Protein AF-0000000067929525 (afdb_homodimer)

Radius of gyration: 17.85 Å; Cα contacts (8 Å, |Δi|>4): 598; chains: 2; bounding box: 44×49×39 Å

InterPro domains:
  IPR004360 Glyoxalase/fosfomycin resistance/dioxygenase domain [PF00903] (3-124)
  IPR029068 Glyoxalase/Bleomycin resistance protein/Dihydroxybiphenyl dioxygenase [G3DSA:3.10.180.10] (1-128)
  IPR029068 Glyoxalase/Bleomycin resistance protein/Dihydroxybiphenyl dioxygenase [SSF54593] (2-127)
  IPR037523 Vicinal oxygen chelate (VOC), core domain [PS51819] (2-127)

Solvent-accessible surface area (backbone atoms only — not comparable to full-atom values): 13778 Å² total; per-residue (Å²): 104,38,64,48,54,34,70,44,67,22,77,41,56,69,62,40,51,49,40,46,30,71,35,68,52,33,34,85,71,47,78,49,72,60,85,96,41,64,49,35,27,31,23,25,71,91,38,78,85,53,36,28,42,32,49,35,69,49,81,45,72,53,54,45,54,30,42,53,48,36,39,76,71,69,44,58,68,42,59,35,35,34,95,47,51,67,60,49,49,52,53,22,42,75,54,69,46,50,66,81,35,68,78,38,81,51,95,66,27,34,33,29,29,31,48,62,84,31,63,38,30,34,30,41,35,18,54,64,88,104,104,40,64,48,54,34,70,42,68,23,77,43,56,69,61,40,50,48,39,46,28,70,35,69,54,34,36,83,70,47,79,48,71,60,85,94,41,62,49,35,29,30,23,26,71,91,39,76,85,52,35,29,41,31,49,35,68,50,82,43,70,54,54,45,53,31,42,52,49,36,40,75,71,70,44,59,67,41,61,34,35,35,95,48,50,65,62,49,51,53,52,23,43,76,53,70,46,49,66,84,35,67,78,37,84,50,94,67,28,36,35,28,28,32,48,63,84,32,62,38,31,34,30,42,36,18,53,65,89,103

Foldseek 3Di:
DDAAEDEDEFQDQVLLVCLCCQQQNWAWQDWDDDVPFTWTWTHHPVCNRGHIYTHGYPPDPVNLVVLQVCVVVVHFPEEDEDQDQQVSQVSNVVSPWDWPAHFDDDVQWTWTWTDSVGRGIYIYIHGDPD/DDAAEDEDEFQDQVLLVCLCCQQQNWAWQDWDDDVVFTWTWTHHPVCNRGHIYTHGYPPDPVNLVVLQVCVVVVHFPEEDEDQDQQVSQVSNVVSPWDWPAHFDDDVQWTWTWTDSVGRGIYIYIHGPVD

pLDDT: mean 96.6, std 6.13, range [42.91, 98.88]

Sequence (260 aa):
MKIKLTSIYVDDQEKALGFYTDVLGFTKKADFTNGPFRWLTVVSPDDPDGTELQLALNDNPAAKTYQQAIFKQGQPALMLFTDDVKADHERIKANGGTFAMAPTAVTGATIAQLNDTCGNLVQLSQLAHWMKIKLTSIYVDDQEKALGFYTDVLGFTKKADFTNGPFRWLTVVSPDDPDGTELQLALNDNPAAKTYQQAIFKQGQPALMLFTDDVKADHERIKANGGTFAMAPTAVTGATIAQLNDTCGNLVQLSQLAHW

S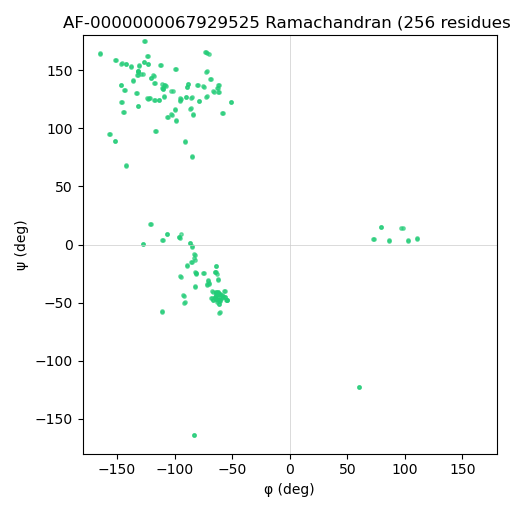tructure (mmCIF, N/CA/C/O backbone):
data_AF-0000000067929525-model_v1
#
loop_
_entity.id
_entity.type
_entity.pdbx_description
1 polymer 'VOC domain-containing protein'
#
loop_
_atom_site.group_PDB
_atom_site.id
_atom_site.type_symbol
_atom_site.label_atom_id
_atom_site.label_alt_id
_atom_site.label_comp_id
_atom_site.label_asym_id
_atom_site.label_entity_id
_atom_site.label_seq_id
_atom_site.pdbx_PDB_ins_code
_atom_site.Cartn_x
_atom_site.Cartn_y
_atom_site.Cartn_z
_atom_site.occupancy
_atom_site.B_iso_or_equiv
_atom_site.auth_seq_id
_atom_site.auth_comp_id
_atom_site.auth_asym_id
_atom_site.auth_atom_id
_atom_site.pdbx_PDB_model_num
ATOM 1 N N . MET A 1 1 ? 2.068 7.039 14.781 1 94.75 1 MET A N 1
ATOM 2 C CA . MET A 1 1 ? 1.337 6.605 13.594 1 94.75 1 MET A CA 1
ATOM 3 C C . MET A 1 1 ? 1.841 5.254 13.109 1 94.75 1 MET A C 1
ATOM 5 O O . MET A 1 1 ? 3.021 4.934 13.258 1 94.75 1 MET A O 1
ATOM 9 N N . LYS A 1 2 ? 0.928 4.426 12.547 1 96.81 2 LYS A N 1
ATOM 10 C CA . LYS A 1 2 ? 1.236 3.045 12.195 1 96.81 2 LYS A CA 1
ATOM 11 C C . LYS A 1 2 ? 0.862 2.752 10.742 1 96.81 2 LYS A C 1
ATOM 13 O O . LYS A 1 2 ? -0.119 3.291 10.227 1 96.81 2 LYS A O 1
ATOM 18 N N . ILE A 1 3 ? 1.657 1.896 10.148 1 98.5 3 ILE A N 1
ATOM 19 C CA . ILE A 1 3 ? 1.359 1.374 8.82 1 98.5 3 ILE A CA 1
ATOM 20 C C . ILE A 1 3 ? 0.717 -0.006 8.938 1 98.5 3 ILE A C 1
ATOM 22 O O . ILE A 1 3 ? 1.405 -0.998 9.195 1 98.5 3 ILE A O 1
ATOM 26 N N . LYS A 1 4 ? -0.589 -0.077 8.695 1 97.81 4 LYS A N 1
ATOM 27 C CA . LYS A 1 4 ? -1.308 -1.318 8.969 1 97.81 4 LYS A CA 1
ATOM 28 C C . LYS A 1 4 ? -2.094 -1.781 7.75 1 97.81 4 LYS A C 1
ATOM 30 O O . LYS A 1 4 ? -2.789 -2.799 7.801 1 97.81 4 LYS A O 1
ATOM 35 N N . LEU A 1 5 ? -1.981 -1.014 6.691 1 98.44 5 LEU A N 1
ATOM 36 C CA . LEU A 1 5 ? -2.795 -1.315 5.52 1 98.44 5 LEU A CA 1
ATOM 37 C C . LEU A 1 5 ? -2.023 -1.033 4.234 1 98.44 5 LEU A C 1
ATOM 39 O O . LEU A 1 5 ? -1.321 -0.024 4.137 1 98.44 5 LEU A O 1
ATOM 43 N N . THR A 1 6 ? -2.055 -1.919 3.338 1 98.75 6 THR A N 1
ATOM 44 C CA . THR A 1 6 ? -1.784 -1.66 1.928 1 98.75 6 THR A CA 1
ATOM 45 C C . THR A 1 6 ? -2.965 -2.094 1.062 1 98.75 6 THR A C 1
ATOM 47 O O . THR A 1 6 ? -3.809 -2.875 1.504 1 98.75 6 THR A O 1
ATOM 50 N N . SER A 1 7 ? -3.07 -1.468 -0.102 1 98.62 7 SER A N 1
ATOM 51 C CA . SER A 1 7 ? -4.258 -1.712 -0.913 1 98.62 7 SER A CA 1
ATOM 52 C C . SER A 1 7 ? -3.887 -2.021 -2.359 1 98.62 7 SER A C 1
ATOM 54 O O . SER A 1 7 ? -2.842 -1.585 -2.844 1 98.62 7 SER A O 1
ATOM 56 N N . ILE A 1 8 ? -4.676 -2.797 -2.957 1 98.69 8 ILE A N 1
ATOM 57 C CA . ILE A 1 8 ? -4.598 -3.088 -4.383 1 98.69 8 ILE A CA 1
ATOM 58 C C . ILE A 1 8 ? -6 -3.055 -4.992 1 98.69 8 ILE A C 1
ATOM 60 O O . ILE A 1 8 ? -6.969 -3.477 -4.359 1 98.69 8 ILE A O 1
ATOM 64 N N . TYR A 1 9 ? -6.102 -2.512 -6.199 1 98.75 9 TYR A N 1
ATOM 65 C CA . TYR A 1 9 ? -7.371 -2.525 -6.918 1 98.75 9 TYR A CA 1
ATOM 66 C C . TYR A 1 9 ? -7.609 -3.879 -7.578 1 98.75 9 TYR A C 1
ATOM 68 O O . TYR A 1 9 ? -6.703 -4.445 -8.188 1 98.75 9 TYR A O 1
ATOM 76 N N . VAL A 1 10 ? -8.797 -4.336 -7.477 1 98.75 10 VAL A N 1
ATOM 77 C CA . VAL A 1 10 ? -9.156 -5.594 -8.125 1 98.75 10 VAL A CA 1
ATOM 78 C C . VAL A 1 10 ? -10.461 -5.41 -8.906 1 98.75 10 VAL A C 1
ATOM 80 O O . VAL A 1 10 ? -11.328 -4.641 -8.5 1 98.75 10 VAL A O 1
ATOM 83 N N . ASP A 1 11 ? -10.68 -6.113 -10.031 1 97.25 11 ASP A N 1
ATOM 84 C CA . ASP A 1 11 ? -11.852 -5.938 -10.891 1 97.25 11 ASP A CA 1
ATOM 85 C C . ASP A 1 11 ? -13.055 -6.699 -10.336 1 97.25 11 ASP A C 1
ATOM 87 O O . ASP A 1 11 ? -14.203 -6.375 -10.656 1 97.25 11 ASP A O 1
ATOM 91 N N . ASP A 1 12 ? -12.781 -7.734 -9.555 1 97.62 12 ASP A N 1
ATOM 92 C CA . ASP A 1 12 ? -13.797 -8.586 -8.93 1 97.62 12 ASP A CA 1
ATOM 93 C C . ASP A 1 12 ? -13.344 -9.047 -7.551 1 97.62 12 ASP A C 1
ATOM 95 O O . ASP A 1 12 ? -12.445 -9.875 -7.43 1 97.62 12 ASP A O 1
ATOM 99 N N . GLN A 1 13 ? -14.078 -8.578 -6.484 1 98.38 13 GLN A N 1
ATOM 100 C CA . GLN A 1 13 ? -13.609 -8.805 -5.121 1 98.38 13 GLN A CA 1
ATOM 101 C C . GLN A 1 13 ? -13.758 -10.266 -4.723 1 98.38 13 GLN A C 1
ATOM 103 O O . GLN A 1 13 ? -12.93 -10.805 -3.984 1 98.38 13 GLN A O 1
ATOM 108 N N . GLU A 1 14 ? -14.797 -10.875 -5.215 1 98.19 14 GLU A N 1
ATOM 109 C CA . GLU A 1 14 ? -14.977 -12.289 -4.887 1 98.19 14 GLU A CA 1
ATOM 110 C C . GLU A 1 14 ? -13.898 -13.148 -5.535 1 98.19 14 GLU A C 1
ATOM 112 O O . GLU A 1 14 ? -13.352 -14.047 -4.898 1 98.19 14 GLU A O 1
ATOM 117 N N . LYS A 1 15 ? -13.648 -12.914 -6.766 1 98.25 15 LYS A N 1
ATOM 118 C CA . LYS A 1 15 ? -12.57 -13.617 -7.453 1 98.25 15 LYS A CA 1
ATOM 119 C C . LYS A 1 15 ? -11.227 -13.375 -6.766 1 98.25 15 LYS A C 1
ATOM 121 O O . LYS A 1 15 ? -10.445 -14.305 -6.578 1 98.25 15 LYS A O 1
ATOM 126 N N . ALA A 1 16 ? -10.969 -12.133 -6.391 1 98.75 16 ALA A N 1
ATOM 127 C CA . ALA A 1 16 ? -9.727 -11.773 -5.707 1 98.75 16 ALA A CA 1
ATOM 128 C C . ALA A 1 16 ? -9.609 -12.508 -4.371 1 98.75 16 ALA A C 1
ATOM 130 O O . ALA A 1 16 ? -8.547 -13.039 -4.043 1 98.75 16 ALA A O 1
ATOM 131 N N . LEU A 1 17 ? -10.719 -12.461 -3.621 1 98.75 17 LEU A N 1
ATOM 132 C CA . LEU A 1 17 ? -10.695 -13.164 -2.346 1 98.75 17 LEU A CA 1
ATOM 133 C C . LEU A 1 17 ? -10.289 -14.625 -2.543 1 98.75 17 LEU A C 1
ATOM 135 O O . LEU A 1 17 ? -9.422 -15.133 -1.832 1 98.75 17 LEU A O 1
ATOM 139 N N . GLY A 1 18 ? -10.875 -15.289 -3.482 1 98.62 18 GLY A N 1
ATOM 140 C CA . GLY A 1 18 ? -10.523 -16.672 -3.779 1 98.62 18 GLY A CA 1
ATOM 141 C C . GLY A 1 18 ? -9.062 -16.844 -4.152 1 98.62 18 GLY A C 1
ATOM 142 O O . GLY A 1 18 ? -8.391 -17.75 -3.643 1 98.62 18 GLY A O 1
ATOM 143 N N . PHE A 1 19 ? -8.555 -15.992 -5.008 1 98.81 19 PHE A N 1
ATOM 144 C CA . PHE A 1 19 ? -7.168 -16.078 -5.449 1 98.81 19 PHE A CA 1
ATOM 145 C C . PHE A 1 19 ? -6.211 -15.875 -4.281 1 98.81 19 PHE A C 1
ATOM 147 O O . PHE A 1 19 ? -5.285 -16.656 -4.082 1 98.81 19 PHE A O 1
ATOM 154 N N . TYR A 1 20 ? -6.41 -14.852 -3.449 1 98.88 20 TYR A N 1
ATOM 155 C CA . TYR A 1 20 ? -5.465 -14.477 -2.406 1 98.88 20 TYR A CA 1
ATOM 156 C C . TYR A 1 20 ? -5.539 -15.438 -1.229 1 98.88 20 TYR A C 1
ATOM 158 O O . TYR A 1 20 ? -4.566 -15.602 -0.489 1 98.88 20 TYR A O 1
ATOM 166 N N . THR A 1 21 ? -6.691 -16.094 -1.066 1 98.56 21 THR A N 1
ATOM 167 C CA . THR A 1 21 ? -6.781 -17.062 0.019 1 98.56 21 THR A CA 1
ATOM 168 C C . THR A 1 21 ? -6.379 -18.453 -0.465 1 98.56 21 THR A C 1
ATOM 170 O O . THR A 1 21 ? -5.414 -19.031 0.032 1 98.56 21 THR A O 1
ATOM 173 N N . ASP A 1 22 ? -6.945 -18.906 -1.575 1 98.06 22 ASP A N 1
ATOM 174 C CA . ASP A 1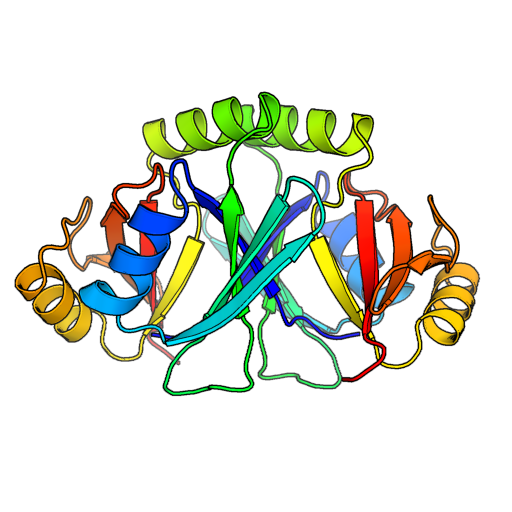 22 ? -6.789 -20.297 -1.995 1 98.06 22 ASP A CA 1
ATOM 175 C C . ASP A 1 22 ? -5.461 -20.5 -2.727 1 98.06 22 ASP A C 1
ATOM 177 O O . ASP A 1 22 ? -4.832 -21.562 -2.596 1 98.06 22 ASP A O 1
ATOM 181 N N . VAL A 1 23 ? -5.043 -19.547 -3.484 1 98.44 23 VAL A N 1
ATOM 182 C CA . VAL A 1 23 ? -3.844 -19.688 -4.305 1 98.44 23 VAL A CA 1
ATOM 183 C C . VAL A 1 23 ? -2.629 -19.172 -3.531 1 98.44 23 VAL A C 1
ATOM 185 O O . VAL A 1 23 ? -1.606 -19.859 -3.449 1 98.44 23 VAL A O 1
ATOM 188 N N . LEU A 1 24 ? -2.729 -18.047 -2.848 1 98.31 24 LEU A N 1
ATOM 189 C CA . LEU A 1 24 ? -1.572 -17.453 -2.184 1 98.31 24 LEU A CA 1
ATOM 190 C C . LEU A 1 24 ? -1.503 -17.875 -0.723 1 98.31 24 LEU A C 1
ATOM 192 O O . LEU A 1 24 ? -0.448 -17.781 -0.091 1 98.31 24 LEU A O 1
ATOM 196 N N . GLY A 1 25 ? -2.639 -18.188 -0.138 1 97.94 25 GLY A N 1
ATOM 197 C CA . GLY A 1 25 ? -2.629 -18.734 1.211 1 97.94 25 GLY A CA 1
ATOM 198 C C . GLY A 1 25 ? -2.881 -17.688 2.279 1 97.94 25 GLY A C 1
ATOM 199 O O . GLY A 1 25 ? -2.686 -17.953 3.469 1 97.94 25 GLY A O 1
ATOM 200 N N . PHE A 1 26 ? -3.352 -16.531 1.915 1 98.75 26 PHE A N 1
ATOM 201 C CA . PHE A 1 26 ? -3.701 -15.523 2.91 1 98.75 26 PHE A CA 1
ATOM 202 C C . PHE A 1 26 ? -4.992 -15.898 3.629 1 98.75 26 PHE A C 1
ATOM 204 O O . PHE A 1 26 ? -5.73 -16.781 3.176 1 98.75 26 PHE A O 1
ATOM 211 N N . THR A 1 27 ? -5.234 -15.203 4.762 1 98.75 27 THR A N 1
ATOM 212 C CA . THR A 1 27 ? -6.453 -15.383 5.539 1 98.75 27 THR A CA 1
ATOM 213 C C . THR A 1 27 ? -7.352 -14.148 5.426 1 98.75 27 THR A C 1
ATOM 215 O O . THR A 1 27 ? -6.875 -13.016 5.504 1 98.75 27 THR A O 1
ATOM 218 N N . LYS A 1 28 ? -8.664 -14.43 5.191 1 98.69 28 LYS A N 1
ATOM 219 C CA . LYS A 1 28 ? -9.594 -13.312 5.242 1 98.69 28 LYS A CA 1
ATOM 220 C C . LYS A 1 28 ? -9.617 -12.672 6.629 1 98.69 28 LYS A C 1
ATOM 222 O O . LYS A 1 28 ? -9.688 -13.375 7.641 1 98.69 28 LYS A O 1
ATOM 227 N N . LYS A 1 29 ? -9.508 -11.344 6.695 1 98.31 29 LYS A N 1
ATOM 228 C CA . LYS A 1 29 ? -9.461 -10.648 7.98 1 98.31 29 LYS A CA 1
ATOM 229 C C . LYS A 1 29 ? -10.734 -9.836 8.211 1 98.31 29 LYS A C 1
ATOM 231 O O . LYS A 1 29 ? -11.406 -10 9.234 1 98.31 29 LYS A O 1
ATOM 236 N N . ALA A 1 30 ? -11.07 -8.898 7.32 1 97 30 ALA A N 1
ATOM 237 C CA . ALA A 1 30 ? -12.305 -8.117 7.379 1 97 30 ALA A CA 1
ATOM 238 C C . ALA A 1 30 ? -13.148 -8.328 6.121 1 97 30 ALA A C 1
ATOM 240 O O . ALA A 1 30 ? -12.609 -8.438 5.02 1 97 30 ALA A O 1
ATOM 241 N N . ASP A 1 31 ? -14.422 -8.359 6.281 1 97.56 31 ASP A N 1
ATOM 242 C CA . ASP A 1 31 ? -15.398 -8.469 5.199 1 97.56 31 ASP A CA 1
ATOM 243 C C . ASP A 1 31 ? -16.75 -7.914 5.625 1 97.56 31 ASP A C 1
ATOM 245 O O . ASP A 1 31 ? -17.578 -8.633 6.207 1 97.56 31 ASP A O 1
ATOM 249 N N . PHE A 1 32 ? -16.922 -6.645 5.273 1 95.06 32 PHE A N 1
ATOM 250 C CA . PHE A 1 32 ? -18.188 -6.008 5.605 1 95.06 32 PHE A CA 1
ATOM 251 C C . PHE A 1 32 ? -18.516 -4.914 4.602 1 95.06 32 PHE A C 1
ATOM 253 O O . PHE A 1 32 ? -17.641 -4.422 3.893 1 95.06 32 PHE A O 1
ATOM 260 N N . THR A 1 33 ? -19.797 -4.594 4.539 1 90.69 33 THR A N 1
ATOM 261 C CA . THR A 1 33 ? -20.25 -3.592 3.586 1 90.69 33 THR A CA 1
ATOM 262 C C . THR A 1 33 ? -20.484 -2.252 4.277 1 90.69 33 THR A C 1
ATOM 264 O O . THR A 1 33 ? -21 -2.207 5.398 1 90.69 33 THR A O 1
ATOM 267 N N . ASN A 1 34 ? -19.953 -1.249 3.684 1 82.94 34 ASN A N 1
ATOM 268 C CA . ASN A 1 34 ? -20.25 0.125 4.066 1 82.94 34 ASN A CA 1
ATOM 269 C C . ASN A 1 34 ? -20.938 0.883 2.934 1 82.94 34 ASN A C 1
ATOM 271 O O . ASN A 1 34 ? -20.281 1.471 2.08 1 82.94 34 ASN A O 1
ATOM 275 N N . GLY A 1 35 ? -22.312 0.95 3.033 1 84.44 35 GLY A N 1
ATOM 276 C CA . GLY A 1 35 ? -23.062 1.459 1.893 1 84.44 35 GLY A CA 1
ATOM 277 C C . GLY A 1 35 ? -22.859 0.641 0.631 1 84.44 35 GLY A C 1
ATOM 278 O O . GLY A 1 35 ? -23 -0.583 0.648 1 84.44 35 GLY A O 1
ATOM 279 N N . PRO A 1 36 ? -22.391 1.33 -0.435 1 86 36 PRO A N 1
ATOM 280 C CA . PRO A 1 36 ? -22.172 0.613 -1.695 1 86 36 PRO A CA 1
ATOM 281 C C . PRO A 1 36 ? -20.797 -0.042 -1.783 1 86 36 PRO A C 1
ATOM 283 O O . PRO A 1 36 ? -20.5 -0.736 -2.758 1 86 36 PRO A O 1
ATOM 286 N N . PHE A 1 37 ? -20.047 0.092 -0.759 1 89.44 37 PHE A N 1
ATOM 287 C CA . PHE A 1 37 ? -18.672 -0.378 -0.827 1 89.44 37 PHE A CA 1
ATOM 288 C C . PHE A 1 37 ? -18.469 -1.596 0.067 1 89.44 37 PHE A C 1
ATOM 290 O O . PHE A 1 37 ? -19.078 -1.695 1.136 1 89.44 37 PHE A O 1
ATOM 297 N N . ARG A 1 38 ? -17.781 -2.535 -0.36 1 95.81 38 ARG A N 1
ATOM 298 C CA . ARG A 1 38 ? -17.344 -3.699 0.405 1 95.81 38 ARG A CA 1
ATOM 299 C C . ARG A 1 38 ? -15.898 -3.533 0.885 1 95.81 38 ARG A C 1
ATOM 301 O O . ARG A 1 38 ? -14.984 -3.404 0.074 1 95.81 38 ARG A O 1
ATOM 308 N N . TRP A 1 39 ? -15.758 -3.482 2.174 1 96.69 39 TRP A N 1
ATOM 309 C CA . TRP A 1 39 ? -14.438 -3.523 2.797 1 96.69 39 TRP A CA 1
ATOM 310 C C . TRP A 1 39 ? -13.961 -4.961 2.967 1 96.69 39 TRP A C 1
ATOM 312 O O . TRP A 1 39 ? -14.555 -5.734 3.721 1 96.69 39 TRP A O 1
ATOM 322 N N . LEU A 1 40 ? -12.961 -5.285 2.242 1 98.5 40 LEU A N 1
ATOM 323 C CA . LEU A 1 40 ? -12.438 -6.645 2.193 1 98.5 40 LEU A CA 1
ATOM 324 C C . LEU A 1 40 ? -10.922 -6.648 2.352 1 98.5 40 LEU A C 1
ATOM 326 O O . LEU A 1 40 ? -10.211 -6.02 1.565 1 98.5 40 LEU A O 1
ATOM 330 N N . THR A 1 41 ? -10.406 -7.309 3.396 1 98.75 41 THR A N 1
ATOM 331 C CA . THR A 1 41 ? -8.961 -7.391 3.58 1 98.75 41 THR A CA 1
ATOM 332 C C . THR A 1 41 ? -8.531 -8.828 3.85 1 98.75 41 THR A C 1
ATOM 334 O O . THR A 1 41 ? -9.344 -9.656 4.285 1 98.75 41 THR A O 1
ATOM 337 N N . VAL A 1 42 ? -7.293 -9.109 3.512 1 98.88 42 VAL A N 1
ATOM 338 C CA . VAL A 1 42 ? -6.637 -10.367 3.873 1 98.88 42 VAL A CA 1
ATOM 339 C C . VAL A 1 42 ? -5.348 -10.07 4.637 1 98.88 42 VAL A C 1
ATOM 341 O O . VAL A 1 42 ? -4.84 -8.953 4.602 1 98.88 42 VAL A O 1
ATOM 344 N N . VAL A 1 43 ? -4.852 -11.07 5.324 1 98.81 43 VAL A N 1
ATOM 345 C CA . VAL A 1 43 ? -3.645 -10.938 6.133 1 98.81 43 VAL A CA 1
ATOM 346 C C . VAL A 1 43 ? -2.812 -12.211 6.031 1 98.81 43 VAL A C 1
ATOM 348 O O . VAL A 1 43 ? -3.33 -13.273 5.676 1 98.81 43 VAL A O 1
ATOM 351 N N . SER A 1 44 ? -1.498 -12.047 6.27 1 98.38 44 SER A N 1
ATOM 352 C CA . SER A 1 44 ? -0.646 -13.234 6.297 1 98.38 44 SER A CA 1
ATOM 353 C C . SER A 1 44 ? -1.052 -14.18 7.422 1 98.38 44 SER A C 1
ATOM 355 O O . SER A 1 44 ? -1.243 -13.75 8.562 1 98.38 44 SER A O 1
ATOM 357 N N . PRO A 1 45 ? -1.146 -15.492 7.16 1 97.25 45 PRO A N 1
ATOM 358 C CA . PRO A 1 45 ? -1.46 -16.422 8.242 1 97.25 45 PRO A CA 1
ATOM 359 C C . PRO A 1 45 ? -0.373 -16.469 9.312 1 97.25 45 PRO A C 1
ATOM 361 O O . PRO A 1 45 ? -0.648 -16.828 10.461 1 97.25 45 PRO A O 1
ATOM 364 N N . ASP A 1 46 ? 0.845 -16.094 8.914 1 94.94 46 ASP A N 1
ATOM 365 C CA . ASP A 1 46 ? 1.973 -16.125 9.836 1 94.94 46 ASP A CA 1
ATOM 366 C C . ASP A 1 46 ? 2.002 -14.859 10.703 1 94.94 46 ASP A C 1
ATOM 368 O O . ASP A 1 46 ? 2.748 -14.789 11.68 1 94.94 46 ASP A O 1
ATOM 372 N N . ASP A 1 47 ? 1.253 -13.883 10.391 1 96.19 47 ASP A N 1
ATOM 373 C CA . ASP A 1 47 ? 1.161 -12.617 11.117 1 96.19 47 ASP A CA 1
ATOM 374 C C . ASP A 1 47 ? -0.275 -12.102 11.141 1 96.19 47 ASP A C 1
ATOM 376 O O . ASP A 1 47 ? -0.566 -11.039 10.586 1 96.19 47 ASP A O 1
ATOM 380 N N . PRO A 1 48 ? -1.218 -12.781 11.852 1 96.19 48 PRO A N 1
ATOM 381 C CA . PRO A 1 48 ? -2.652 -12.492 11.789 1 96.19 48 PRO A CA 1
ATOM 382 C C . PRO A 1 48 ? -2.994 -11.102 12.305 1 96.19 48 PRO A C 1
ATOM 384 O O . PRO A 1 48 ? -4.074 -10.578 12.023 1 96.19 48 PRO A O 1
ATOM 387 N N . ASP A 1 49 ? -2.105 -10.484 13.07 1 94.5 49 ASP A N 1
ATOM 388 C CA . ASP A 1 49 ? -2.359 -9.148 13.594 1 94.5 49 ASP A CA 1
ATOM 389 C C . ASP A 1 49 ? -1.514 -8.102 12.867 1 94.5 49 ASP A C 1
ATOM 391 O O . ASP A 1 49 ? -1.406 -6.961 13.32 1 94.5 49 ASP A O 1
ATOM 395 N N . GLY A 1 50 ? -0.844 -8.5 11.789 1 96.25 50 GLY A N 1
ATOM 396 C CA . GLY A 1 50 ? 0.033 -7.621 11.031 1 96.25 50 GLY A CA 1
ATOM 397 C C . GLY A 1 50 ? -0.708 -6.758 10.023 1 96.25 50 GLY A C 1
ATOM 398 O O . GLY A 1 50 ? -1.916 -6.547 10.148 1 96.25 50 GLY A O 1
ATOM 399 N N . THR A 1 51 ? 0.011 -6.199 9.117 1 98.31 51 THR A N 1
ATOM 400 C CA . THR A 1 51 ? -0.521 -5.336 8.07 1 98.31 51 THR A CA 1
ATOM 401 C C . THR A 1 51 ? -1.495 -6.105 7.18 1 98.31 51 THR A C 1
ATOM 403 O O . THR A 1 51 ? -1.238 -7.254 6.816 1 98.31 51 THR A O 1
ATOM 406 N N . GLU A 1 52 ? -2.568 -5.438 6.887 1 98.69 52 GLU A N 1
ATOM 407 C CA . GLU A 1 52 ? -3.592 -6.047 6.039 1 98.69 52 GLU A CA 1
ATOM 408 C C . GLU A 1 52 ? -3.465 -5.57 4.594 1 98.69 52 GLU A C 1
ATOM 410 O O . GLU A 1 52 ? -2.947 -4.484 4.336 1 98.69 52 GLU A O 1
ATOM 415 N N . LEU A 1 53 ? -3.891 -6.469 3.678 1 98.88 53 LEU A N 1
ATOM 416 C CA . LEU A 1 53 ? -4.051 -6.129 2.268 1 98.88 53 LEU A CA 1
ATOM 417 C C . LEU A 1 53 ? -5.52 -5.906 1.925 1 98.88 53 LEU A C 1
ATOM 419 O O . LEU A 1 53 ? -6.328 -6.836 2.006 1 98.88 53 LEU A O 1
ATOM 423 N N . GLN A 1 54 ? -5.836 -4.707 1.645 1 98.75 54 GLN A N 1
ATOM 424 C CA . GLN A 1 54 ? -7.188 -4.398 1.19 1 98.75 54 GLN A CA 1
ATOM 425 C C . GLN A 1 54 ? -7.367 -4.754 -0.283 1 98.75 54 GLN A C 1
ATOM 427 O O . GLN A 1 54 ? -6.566 -4.344 -1.127 1 98.75 54 GLN A O 1
ATOM 432 N N . LEU A 1 55 ? -8.312 -5.566 -0.578 1 98.75 55 LEU A N 1
ATOM 433 C CA . LEU A 1 55 ? -8.758 -5.848 -1.938 1 98.75 55 LEU A CA 1
ATOM 434 C C . LEU A 1 55 ? -9.883 -4.902 -2.348 1 98.75 55 LEU A C 1
ATOM 436 O O . LEU A 1 55 ? -11.062 -5.207 -2.139 1 98.75 55 LEU A O 1
ATOM 440 N N . ALA A 1 56 ? -9.516 -3.789 -2.887 1 98.12 56 ALA A N 1
ATOM 441 C CA . ALA A 1 56 ? -10.453 -2.705 -3.174 1 98.12 56 ALA A CA 1
ATOM 442 C C . ALA A 1 56 ? -11.062 -2.859 -4.566 1 98.12 56 ALA A C 1
ATOM 444 O O . ALA A 1 56 ? -10.344 -3.094 -5.539 1 98.12 56 ALA A O 1
ATOM 445 N N . LEU A 1 57 ? -12.344 -2.668 -4.625 1 97.62 57 LEU A N 1
ATOM 446 C CA . LEU A 1 57 ? -12.992 -2.707 -5.938 1 97.62 57 LEU A CA 1
ATOM 447 C C . LEU A 1 57 ? -12.516 -1.552 -6.809 1 97.62 57 LEU A C 1
ATOM 449 O O . LEU A 1 57 ? -12.461 -0.406 -6.359 1 97.62 57 LEU A O 1
ATOM 453 N N . ASN A 1 58 ? -12.156 -1.893 -8.008 1 97.62 58 ASN A N 1
ATOM 454 C CA . ASN A 1 58 ? -11.688 -0.898 -8.969 1 97.62 58 ASN A CA 1
ATOM 455 C C . ASN A 1 58 ? -12.852 -0.24 -9.711 1 97.62 58 ASN A C 1
ATOM 457 O O . ASN A 1 58 ? -13.039 -0.46 -10.906 1 97.62 58 ASN A O 1
ATOM 461 N N . ASP A 1 59 ? -13.555 0.637 -9.102 1 95.44 59 ASP A N 1
ATOM 462 C CA . ASP A 1 59 ? -14.734 1.252 -9.703 1 95.44 59 ASP A CA 1
ATOM 463 C C . ASP A 1 59 ? -14.492 2.725 -10.016 1 95.44 59 ASP A C 1
ATOM 465 O O . ASP A 1 59 ? -15.414 3.447 -10.398 1 95.44 59 ASP A O 1
ATOM 469 N N . ASN A 1 60 ? -13.32 3.195 -9.805 1 96.94 60 ASN A N 1
ATOM 470 C CA . ASN A 1 60 ? -12.891 4.539 -10.164 1 96.94 60 ASN A CA 1
ATOM 471 C C . ASN A 1 60 ? -12.195 4.559 -11.523 1 96.94 60 ASN A C 1
ATOM 473 O O . ASN A 1 60 ? -11.188 3.873 -11.719 1 96.94 60 ASN A O 1
ATOM 477 N N . PRO A 1 61 ? -12.695 5.383 -12.484 1 97.56 61 PRO A N 1
ATOM 478 C CA . PRO A 1 61 ? -12.102 5.402 -13.82 1 97.56 61 PRO A CA 1
ATOM 479 C C . PRO A 1 61 ? -10.609 5.703 -13.805 1 97.56 61 PRO A C 1
ATOM 481 O O . PRO A 1 61 ? -9.844 5.121 -14.578 1 97.56 61 PRO A O 1
ATOM 484 N N . ALA A 1 62 ? -10.18 6.59 -12.992 1 97.88 62 ALA A N 1
ATOM 485 C CA . ALA A 1 62 ? -8.758 6.91 -12.891 1 97.88 62 ALA A CA 1
ATOM 486 C C . ALA A 1 62 ? -7.957 5.695 -12.43 1 97.88 62 ALA A C 1
ATOM 488 O O . ALA A 1 62 ? -6.875 5.426 -12.953 1 97.88 62 ALA A O 1
ATOM 489 N N . ALA A 1 63 ? -8.484 4.961 -11.484 1 98.19 63 ALA A N 1
ATOM 490 C CA . ALA A 1 63 ? -7.832 3.76 -10.969 1 98.19 63 ALA A CA 1
ATOM 491 C C . ALA A 1 63 ? -7.781 2.666 -12.031 1 98.19 63 ALA A C 1
ATOM 493 O O . ALA A 1 63 ? -6.773 1.969 -12.164 1 98.19 63 ALA A O 1
ATOM 494 N N . LYS A 1 64 ? -8.859 2.51 -12.781 1 98.31 64 LYS A N 1
ATOM 495 C CA . LYS A 1 64 ? -8.906 1.519 -13.852 1 98.31 64 LYS A CA 1
ATOM 496 C C . LYS A 1 64 ? -7.836 1.793 -14.906 1 98.31 64 LYS A C 1
ATOM 498 O O . LYS A 1 64 ? -7.105 0.885 -15.305 1 98.31 64 LYS A O 1
ATOM 503 N N . THR A 1 65 ? -7.773 3.047 -15.297 1 98.56 65 THR A N 1
ATOM 504 C CA . THR A 1 65 ? -6.789 3.445 -16.297 1 98.56 65 THR A CA 1
ATOM 505 C C . THR A 1 65 ? -5.371 3.207 -15.789 1 98.56 65 THR A C 1
ATOM 507 O O . THR A 1 65 ? -4.523 2.686 -16.516 1 98.56 65 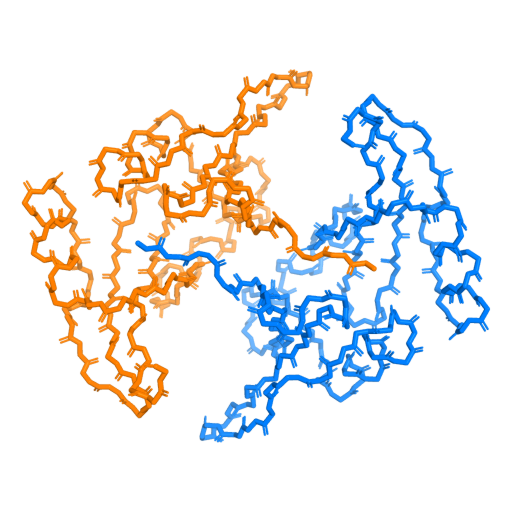THR A O 1
ATOM 510 N N . TYR A 1 66 ? -5.113 3.547 -14.594 1 98.69 66 TYR A N 1
ATOM 511 C CA . TYR A 1 66 ? -3.812 3.359 -13.961 1 98.69 66 TYR A CA 1
ATOM 512 C C . TYR A 1 66 ? -3.447 1.881 -13.891 1 98.69 66 TYR A C 1
ATOM 514 O O . TYR A 1 66 ? -2.357 1.483 -14.305 1 98.69 66 TYR A O 1
ATOM 522 N N . GLN A 1 67 ? -4.348 1.069 -13.375 1 98.62 67 GLN A N 1
ATOM 523 C CA . GLN A 1 67 ? -4.121 -0.364 -13.234 1 98.62 67 GLN A CA 1
ATOM 524 C C . GLN A 1 67 ? -3.779 -1.003 -14.578 1 98.62 67 GLN A C 1
ATOM 526 O O . GLN A 1 67 ? -2.82 -1.771 -14.68 1 98.62 67 GLN A O 1
ATOM 531 N N . GLN A 1 68 ? -4.52 -0.656 -15.633 1 98.5 68 GLN A N 1
ATOM 532 C CA . GLN A 1 68 ? -4.285 -1.203 -16.969 1 98.5 68 GLN A CA 1
ATOM 533 C C . GLN A 1 68 ? -2.918 -0.784 -17.5 1 98.5 68 GLN A C 1
ATOM 535 O O . GLN A 1 68 ? -2.207 -1.591 -18.094 1 98.5 68 GLN A O 1
ATOM 540 N N . ALA A 1 69 ? -2.564 0.427 -17.266 1 98.69 69 ALA A N 1
ATOM 541 C CA . ALA A 1 69 ? -1.308 0.964 -17.781 1 98.69 69 ALA A CA 1
ATOM 542 C C . ALA A 1 69 ? -0.11 0.279 -17.125 1 98.69 69 ALA A C 1
ATOM 544 O O . ALA A 1 69 ? 0.815 -0.157 -17.812 1 98.69 69 ALA A O 1
ATOM 545 N N . ILE A 1 70 ? -0.148 0.17 -15.812 1 98.25 70 ILE A N 1
ATOM 546 C CA . ILE A 1 70 ? 1.02 -0.396 -15.148 1 98.25 70 ILE A CA 1
ATOM 547 C C . ILE A 1 70 ? 1.107 -1.892 -15.438 1 98.25 70 ILE A C 1
ATOM 549 O O . ILE A 1 70 ? 2.205 -2.445 -15.547 1 98.25 70 ILE A O 1
ATOM 553 N N . PHE A 1 71 ? -0.016 -2.555 -15.625 1 98.38 71 PHE A N 1
ATOM 554 C CA . PHE A 1 71 ? -0.023 -3.955 -16.031 1 98.38 71 PHE A CA 1
ATOM 555 C C . PHE A 1 71 ? 0.653 -4.133 -17.391 1 98.38 71 PHE A C 1
ATOM 557 O O . PHE A 1 71 ? 1.524 -4.988 -17.547 1 98.38 71 PHE A O 1
ATOM 564 N N . LYS A 1 72 ? 0.279 -3.314 -18.312 1 98 72 LYS A N 1
ATOM 565 C CA . LYS A 1 72 ? 0.843 -3.379 -19.672 1 98 72 LYS A CA 1
ATOM 566 C C . LYS A 1 72 ? 2.344 -3.109 -19.641 1 98 72 LYS A C 1
ATOM 568 O O . LYS A 1 72 ? 3.096 -3.688 -20.438 1 98 72 LYS A O 1
ATOM 573 N N . GLN A 1 73 ? 2.832 -2.336 -18.734 1 97.94 73 GLN A N 1
ATOM 574 C CA . GLN A 1 73 ? 4.238 -1.966 -18.609 1 97.94 73 GLN A CA 1
ATOM 575 C C . GLN A 1 73 ? 5.027 -3.043 -17.875 1 97.94 73 GLN A C 1
ATOM 577 O O . GLN A 1 73 ? 6.25 -2.949 -17.75 1 97.94 73 GLN A O 1
ATOM 582 N N . GLY A 1 74 ? 4.285 -4.059 -17.297 1 97.56 74 GLY A N 1
ATOM 583 C CA . GLY A 1 74 ? 4.945 -5.109 -16.531 1 97.56 74 GLY A CA 1
ATOM 584 C C . GLY A 1 74 ? 5.316 -4.676 -15.125 1 97.56 74 GLY A C 1
ATOM 585 O O . GLY A 1 74 ? 6.152 -5.305 -14.477 1 97.56 74 GLY A O 1
ATOM 586 N N . GLN A 1 75 ? 4.754 -3.561 -14.656 1 97.31 75 GLN A N 1
ATOM 587 C CA . GLN A 1 75 ? 5.039 -3.043 -13.328 1 97.31 75 GLN A CA 1
ATOM 588 C C . GLN A 1 75 ? 4.141 -3.695 -12.281 1 97.31 75 GLN A C 1
ATOM 590 O O . GLN A 1 75 ? 2.914 -3.674 -12.406 1 97.31 75 GLN A O 1
ATOM 595 N N . PRO A 1 76 ? 4.699 -4.262 -11.242 1 98.31 76 PRO A N 1
ATOM 596 C CA . PRO A 1 76 ? 3.867 -4.875 -10.203 1 98.31 76 PRO A CA 1
ATOM 597 C C . PRO A 1 76 ? 3.072 -3.844 -9.398 1 98.31 76 PRO A C 1
ATOM 599 O O . PRO A 1 76 ? 3.576 -2.756 -9.117 1 98.31 76 PRO A O 1
ATOM 602 N N . ALA A 1 77 ? 1.88 -4.215 -9.07 1 98.56 77 ALA A N 1
ATOM 603 C CA . ALA A 1 77 ? 1.006 -3.359 -8.266 1 98.56 77 ALA A CA 1
ATOM 604 C C . ALA A 1 77 ? 1.207 -3.611 -6.777 1 98.56 77 ALA A C 1
ATOM 606 O O . ALA A 1 77 ? 0.769 -2.818 -5.941 1 98.56 77 ALA A O 1
ATOM 607 N N . LEU A 1 78 ? 1.772 -4.699 -6.418 1 98.62 78 LEU A N 1
ATOM 608 C CA . LEU A 1 78 ? 1.968 -5.156 -5.047 1 98.62 78 LEU A CA 1
ATOM 609 C C . LEU A 1 78 ? 3.273 -5.934 -4.91 1 98.62 78 LEU A C 1
ATOM 611 O O . LEU A 1 78 ? 3.619 -6.73 -5.789 1 98.62 78 LEU A O 1
ATOM 615 N N . MET A 1 79 ? 3.977 -5.668 -3.865 1 98.5 79 MET A N 1
ATOM 616 C CA . MET A 1 79 ? 5.156 -6.457 -3.529 1 98.5 79 MET A CA 1
ATOM 617 C C . MET A 1 79 ? 4.941 -7.238 -2.236 1 98.5 79 MET A C 1
ATOM 619 O O . MET A 1 79 ? 4.586 -6.656 -1.21 1 98.5 79 MET A O 1
ATOM 623 N N . LEU A 1 80 ? 5.113 -8.508 -2.32 1 98.69 80 LEU A N 1
ATOM 624 C CA . LEU A 1 80 ? 5.082 -9.406 -1.169 1 98.69 80 LEU A CA 1
ATOM 625 C C . LEU A 1 80 ? 6.461 -10 -0.902 1 98.69 80 LEU A C 1
ATOM 627 O O . LEU A 1 80 ? 7.266 -10.148 -1.824 1 98.69 80 LEU A O 1
ATOM 631 N N . PHE A 1 81 ? 6.648 -10.359 0.314 1 97.88 81 PHE A N 1
ATOM 632 C CA . PHE A 1 81 ? 7.953 -10.883 0.701 1 97.88 81 PHE A CA 1
ATOM 633 C C . PHE A 1 81 ? 7.836 -12.32 1.192 1 97.88 81 PHE A C 1
ATOM 635 O O . PHE A 1 81 ? 6.812 -12.703 1.768 1 97.88 81 PHE A O 1
ATOM 642 N N . THR A 1 82 ? 8.82 -13.078 0.909 1 97.62 82 THR A N 1
ATOM 643 C CA . THR A 1 82 ? 8.836 -14.484 1.294 1 97.62 82 THR A CA 1
ATOM 644 C C . THR A 1 82 ? 10.25 -14.938 1.638 1 97.62 82 THR A C 1
ATOM 646 O O . THR A 1 82 ? 11.227 -14.336 1.184 1 97.62 82 THR A O 1
ATOM 649 N N . ASP A 1 83 ? 10.344 -15.992 2.453 1 96.56 83 ASP A N 1
ATOM 650 C CA . ASP A 1 83 ? 11.641 -16.547 2.84 1 96.56 83 ASP A CA 1
ATOM 651 C C . ASP A 1 83 ? 12.133 -17.547 1.808 1 96.56 83 ASP A C 1
ATOM 653 O O . ASP A 1 83 ? 13.305 -17.922 1.814 1 96.56 83 ASP A O 1
ATOM 657 N N . ASP A 1 84 ? 11.25 -17.984 0.945 1 97.31 84 ASP A N 1
ATOM 658 C CA . ASP A 1 84 ? 11.594 -19.016 -0.034 1 97.31 84 ASP A CA 1
ATOM 659 C C . ASP A 1 84 ? 10.742 -18.875 -1.294 1 97.31 84 ASP A C 1
ATOM 661 O O . ASP A 1 84 ? 9.734 -19.562 -1.445 1 97.31 84 ASP A O 1
ATOM 665 N N . VAL A 1 85 ? 11.25 -18.078 -2.211 1 98.31 85 VAL A N 1
ATOM 666 C CA . VAL A 1 85 ? 10.469 -17.719 -3.389 1 98.31 85 VAL A CA 1
ATOM 667 C C . VAL A 1 85 ? 10.312 -18.938 -4.293 1 98.31 85 VAL A C 1
ATOM 669 O O . VAL A 1 85 ? 9.273 -19.109 -4.938 1 98.31 85 VAL A O 1
ATOM 672 N N . LYS A 1 86 ? 11.258 -19.812 -4.375 1 97.94 86 LYS A N 1
ATOM 673 C CA . LYS A 1 86 ? 11.18 -21.016 -5.199 1 97.94 86 LYS A CA 1
ATOM 674 C C . LYS A 1 86 ? 10.094 -21.953 -4.695 1 97.94 86 LYS A C 1
ATOM 676 O O . LYS A 1 86 ? 9.297 -22.469 -5.48 1 97.94 86 LYS A O 1
ATOM 681 N N . ALA A 1 87 ? 10.047 -22.156 -3.4 1 98.06 87 ALA A N 1
ATOM 682 C CA . ALA A 1 87 ? 9.016 -23 -2.811 1 98.06 87 ALA A CA 1
ATOM 683 C C . ALA A 1 87 ? 7.625 -22.406 -3.031 1 98.06 87 ALA A C 1
ATOM 685 O O . ALA A 1 87 ? 6.68 -23.125 -3.352 1 98.06 87 ALA A O 1
ATOM 686 N N . ASP A 1 88 ? 7.473 -21.109 -2.824 1 98.25 88 ASP A N 1
ATOM 687 C CA . ASP A 1 88 ? 6.191 -20.453 -3.049 1 98.25 88 ASP A CA 1
ATOM 688 C C . ASP A 1 88 ? 5.773 -20.547 -4.516 1 98.25 88 ASP A C 1
ATOM 690 O O . ASP A 1 88 ? 4.594 -20.75 -4.816 1 98.25 88 ASP A O 1
ATOM 694 N N . HIS A 1 89 ? 6.75 -20.344 -5.395 1 98.56 89 HIS A N 1
ATOM 695 C CA . HIS A 1 89 ? 6.488 -20.469 -6.82 1 98.56 89 HIS A CA 1
ATOM 696 C C . HIS A 1 89 ? 5.887 -21.828 -7.156 1 98.56 89 HIS A C 1
ATOM 698 O O . HIS A 1 89 ? 4.863 -21.922 -7.84 1 98.56 89 HIS A O 1
ATOM 704 N N . GLU A 1 90 ? 6.488 -22.891 -6.648 1 98.31 90 GLU A N 1
ATOM 705 C CA . GLU A 1 90 ? 6.008 -24.25 -6.902 1 98.31 90 GLU A CA 1
ATOM 706 C C . GLU A 1 90 ? 4.621 -24.453 -6.301 1 98.31 90 GLU A C 1
ATOM 708 O O . GLU A 1 90 ? 3.732 -25 -6.953 1 98.31 90 GLU A O 1
ATOM 713 N N . ARG A 1 91 ? 4.461 -24.047 -5.102 1 98.19 91 ARG A N 1
ATOM 714 C CA . ARG A 1 91 ? 3.182 -24.188 -4.41 1 98.19 91 ARG A CA 1
ATOM 715 C C . ARG A 1 91 ? 2.076 -23.438 -5.145 1 98.19 91 ARG A C 1
ATOM 717 O O . ARG A 1 91 ? 0.979 -23.969 -5.336 1 98.19 91 ARG A O 1
ATOM 724 N N . ILE A 1 92 ? 2.35 -22.172 -5.496 1 98.56 92 ILE A N 1
ATOM 725 C CA . ILE A 1 92 ? 1.367 -21.328 -6.156 1 98.56 92 ILE A CA 1
ATOM 726 C C . ILE A 1 92 ? 1.012 -21.906 -7.52 1 98.56 92 ILE A C 1
ATOM 728 O O . ILE A 1 92 ? -0.16 -21.953 -7.902 1 98.56 92 ILE A O 1
ATOM 732 N N . LYS A 1 93 ? 1.977 -22.375 -8.258 1 98.12 93 LYS A N 1
ATOM 733 C CA . LYS A 1 93 ? 1.721 -23.016 -9.547 1 98.12 93 LYS A CA 1
ATOM 734 C C . LYS A 1 93 ? 0.837 -24.25 -9.383 1 98.12 93 LYS A C 1
ATOM 736 O O . LYS A 1 93 ? -0.088 -24.469 -10.164 1 98.12 93 LYS A O 1
ATOM 741 N N . ALA A 1 94 ? 1.125 -25.016 -8.391 1 98.12 94 ALA A N 1
ATOM 742 C CA . ALA A 1 94 ? 0.356 -26.219 -8.117 1 98.12 94 ALA A CA 1
ATOM 743 C C . ALA A 1 94 ? -1.095 -25.891 -7.777 1 98.12 94 ALA A C 1
ATOM 745 O O . ALA A 1 94 ? -1.998 -26.688 -8.039 1 98.12 94 ALA A O 1
ATOM 746 N N . ASN A 1 95 ? -1.327 -24.688 -7.285 1 97.88 95 ASN A N 1
ATOM 747 C CA . ASN A 1 95 ? -2.662 -24.234 -6.906 1 97.88 95 ASN A CA 1
ATOM 748 C C . ASN A 1 95 ? -3.328 -23.453 -8.031 1 97.88 95 ASN A C 1
ATOM 750 O O . ASN A 1 95 ? -4.355 -22.797 -7.812 1 97.88 95 ASN A O 1
ATOM 754 N N . GLY A 1 96 ? -2.707 -23.406 -9.156 1 97.38 96 GLY A N 1
ATOM 755 C CA . GLY A 1 96 ? -3.357 -22.828 -10.32 1 97.38 96 GLY A CA 1
ATOM 756 C C . GLY A 1 96 ? -2.869 -21.422 -10.648 1 97.38 96 GLY A C 1
ATOM 757 O O . GLY A 1 96 ? -3.363 -20.797 -11.578 1 97.38 96 GLY A O 1
ATOM 758 N N . GLY A 1 97 ? -1.891 -20.953 -9.891 1 98.12 97 GLY A N 1
ATOM 759 C CA . GLY A 1 97 ? -1.332 -19.641 -10.188 1 98.12 97 GLY A CA 1
ATOM 760 C C . GLY A 1 97 ? -0.479 -19.625 -11.445 1 98.12 97 GLY A C 1
ATOM 761 O O . GLY A 1 97 ? 0.127 -20.641 -11.797 1 98.12 97 GLY A O 1
ATOM 762 N N . THR A 1 98 ? -0.449 -18.484 -12.156 1 98.19 98 THR A N 1
ATOM 763 C CA . THR A 1 98 ? 0.363 -18.297 -13.352 1 98.19 98 THR A CA 1
ATOM 764 C C . THR A 1 98 ? 1.386 -17.172 -13.133 1 98.19 98 THR A C 1
ATOM 766 O O . THR A 1 98 ? 1.062 -16.141 -12.57 1 98.19 98 THR A O 1
ATOM 769 N N . PHE A 1 99 ? 2.557 -17.438 -13.625 1 98.44 99 PHE A N 1
ATOM 770 C CA . PHE A 1 99 ? 3.641 -16.484 -13.422 1 98.44 99 PHE A CA 1
ATOM 771 C C . PHE A 1 99 ? 4.02 -15.805 -14.727 1 98.44 99 PHE A C 1
ATOM 773 O O . PHE A 1 99 ? 4.133 -16.469 -15.766 1 98.44 99 PHE A O 1
ATOM 780 N N . ALA A 1 100 ? 4.164 -14.516 -14.625 1 98.12 100 ALA A N 1
ATOM 781 C CA . ALA A 1 100 ? 4.695 -13.734 -15.734 1 98.12 100 ALA A CA 1
ATOM 782 C C . ALA A 1 100 ? 6.223 -13.797 -15.766 1 98.12 100 ALA A C 1
ATOM 784 O O . ALA A 1 100 ? 6.836 -13.562 -16.812 1 98.12 100 ALA A O 1
ATOM 785 N N . MET A 1 101 ? 6.828 -14.055 -14.664 1 98.31 101 MET A N 1
ATOM 786 C CA . MET A 1 101 ? 8.273 -14.172 -14.5 1 98.31 101 MET A CA 1
ATOM 787 C C . MET A 1 101 ? 8.617 -15.219 -13.453 1 98.31 101 MET A C 1
ATOM 789 O O . MET A 1 101 ? 8.172 -15.125 -12.305 1 98.31 101 MET A O 1
ATOM 793 N N . ALA A 1 102 ? 9.375 -16.203 -13.828 1 98.31 102 ALA A N 1
ATOM 794 C CA . ALA A 1 102 ? 9.828 -17.219 -12.883 1 98.31 102 ALA A CA 1
ATOM 795 C C . ALA A 1 102 ? 10.852 -16.641 -11.906 1 98.31 102 ALA A C 1
ATOM 797 O O . ALA A 1 102 ? 11.367 -15.547 -12.117 1 98.31 102 ALA A O 1
ATOM 798 N N . PRO A 1 103 ? 11.07 -17.375 -10.82 1 98.56 103 PRO A N 1
ATOM 799 C CA . PRO A 1 103 ? 12.086 -16.859 -9.891 1 98.56 103 PRO A CA 1
ATOM 800 C C . PRO A 1 103 ? 13.398 -16.516 -10.586 1 98.56 103 PRO A C 1
ATOM 802 O O . PRO A 1 103 ? 13.992 -17.359 -11.258 1 98.56 103 PRO A O 1
ATOM 805 N N . THR A 1 104 ? 13.766 -15.281 -10.414 1 98.38 104 THR A N 1
ATOM 806 C CA . THR A 1 104 ? 14.93 -14.719 -11.094 1 98.38 104 THR A CA 1
ATOM 807 C C . THR A 1 104 ? 15.805 -13.945 -10.102 1 98.38 104 THR A C 1
ATOM 809 O O . THR A 1 104 ? 15.305 -13.117 -9.344 1 98.38 104 THR A O 1
ATOM 812 N N . ALA A 1 105 ? 17.078 -14.25 -10.141 1 96.81 105 ALA A N 1
ATOM 813 C CA . ALA A 1 105 ? 18.016 -13.539 -9.273 1 96.81 105 ALA A CA 1
ATOM 814 C C . ALA A 1 105 ? 18.234 -12.109 -9.766 1 96.81 105 ALA A C 1
ATOM 816 O O . ALA A 1 105 ? 18.469 -11.891 -10.953 1 96.81 105 ALA A O 1
ATOM 817 N N . VAL A 1 106 ? 18.047 -11.188 -8.867 1 93.38 106 VAL A N 1
ATOM 818 C CA . VAL A 1 106 ? 18.391 -9.797 -9.125 1 93.38 106 VAL A CA 1
ATOM 819 C C . VAL A 1 106 ? 19.328 -9.281 -8.023 1 93.38 106 VAL A C 1
ATOM 821 O O . VAL A 1 106 ? 19.688 -10.031 -7.113 1 93.38 106 VAL A O 1
ATOM 824 N N . THR A 1 107 ? 19.781 -8.062 -8.227 1 88.38 107 THR A N 1
ATOM 825 C CA . THR A 1 107 ? 20.656 -7.488 -7.207 1 88.38 107 THR A CA 1
ATOM 826 C C . THR A 1 107 ? 19.953 -7.449 -5.852 1 88.38 107 THR A C 1
ATOM 828 O O . THR A 1 107 ? 18.938 -6.777 -5.695 1 88.38 107 THR A O 1
ATOM 831 N N . GLY A 1 108 ? 20.359 -8.188 -4.855 1 90.69 108 GLY A N 1
ATOM 832 C CA . GLY A 1 108 ? 19.922 -8.133 -3.471 1 90.69 108 GLY A CA 1
ATOM 833 C C . GLY A 1 108 ? 18.688 -8.969 -3.205 1 90.69 108 GLY A C 1
ATOM 834 O O . GLY A 1 108 ? 18.156 -8.969 -2.088 1 90.69 108 GLY A O 1
ATOM 835 N N . ALA A 1 109 ? 18.203 -9.734 -4.297 1 95.69 109 ALA A N 1
ATOM 836 C CA . ALA A 1 109 ? 16.984 -10.492 -4.062 1 95.69 109 ALA A CA 1
ATOM 837 C C . ALA A 1 109 ? 16.766 -11.539 -5.156 1 95.69 109 ALA A C 1
ATOM 839 O O . ALA A 1 109 ? 17.484 -11.539 -6.168 1 95.69 109 ALA A O 1
ATOM 840 N N . THR A 1 110 ? 15.961 -12.438 -4.957 1 98.19 110 THR A N 1
ATOM 841 C CA . THR A 1 110 ? 15.305 -13.258 -5.969 1 98.19 110 THR A CA 1
ATOM 842 C C . THR A 1 110 ? 13.82 -12.906 -6.066 1 98.19 110 THR A C 1
ATOM 844 O O . THR A 1 110 ? 13.125 -12.852 -5.055 1 98.19 110 THR A O 1
ATOM 847 N N . ILE A 1 111 ? 13.383 -12.625 -7.305 1 98.31 111 ILE A N 1
ATOM 848 C CA . ILE A 1 111 ? 12 -12.156 -7.43 1 98.31 111 ILE A CA 1
ATOM 849 C C . ILE A 1 111 ? 11.258 -13.023 -8.445 1 98.31 111 ILE A C 1
ATOM 851 O O . ILE A 1 111 ? 11.883 -13.656 -9.305 1 98.31 111 ILE A O 1
ATOM 855 N N . ALA A 1 112 ? 9.977 -13.078 -8.367 1 98.69 112 ALA A N 1
ATOM 856 C CA . ALA A 1 112 ? 9.023 -13.641 -9.328 1 98.69 112 ALA A CA 1
ATOM 857 C C . ALA A 1 112 ? 7.809 -12.734 -9.477 1 98.69 112 ALA A C 1
ATOM 859 O O . ALA A 1 112 ? 7.527 -11.906 -8.602 1 98.69 112 ALA A O 1
ATOM 860 N N . GLN A 1 113 ? 7.184 -12.805 -10.602 1 98.75 113 GLN A N 1
ATOM 861 C CA . GLN A 1 113 ? 5.98 -12 -10.805 1 98.75 113 GLN A CA 1
ATOM 862 C C . GLN A 1 113 ? 4.785 -12.883 -11.148 1 98.75 113 GLN A C 1
ATOM 864 O O . GLN A 1 113 ? 4.832 -13.648 -12.117 1 98.75 113 GLN A O 1
ATOM 869 N N . LEU A 1 114 ? 3.84 -12.672 -10.398 1 98.62 114 LEU A N 1
ATOM 870 C CA . LEU A 1 114 ? 2.609 -13.445 -10.453 1 98.62 114 LEU A CA 1
ATOM 871 C C . LEU A 1 114 ? 1.469 -12.617 -11.039 1 98.62 114 LEU A C 1
ATOM 873 O O . LEU A 1 114 ? 1.325 -11.438 -10.711 1 98.62 114 LEU A O 1
ATOM 877 N N . ASN A 1 115 ? 0.694 -13.25 -11.922 1 98.44 115 ASN A N 1
ATOM 878 C CA . ASN A 1 115 ? -0.564 -12.664 -12.367 1 98.44 115 ASN A CA 1
ATOM 879 C C . ASN A 1 115 ? -1.713 -13.008 -11.422 1 98.44 115 ASN A C 1
ATOM 881 O O . ASN A 1 115 ? -2.092 -14.18 -11.305 1 98.44 115 ASN A O 1
ATOM 885 N N . ASP A 1 116 ? -2.324 -12.016 -10.781 1 98.31 116 ASP A N 1
ATOM 886 C CA . ASP A 1 116 ? -3.314 -12.328 -9.758 1 98.31 116 ASP A CA 1
ATOM 887 C C . ASP A 1 116 ? -4.691 -12.57 -10.375 1 98.31 116 ASP A C 1
ATOM 889 O O . ASP A 1 116 ? -5.676 -12.75 -9.656 1 98.31 116 ASP A O 1
ATOM 893 N N . THR A 1 117 ? -4.809 -12.414 -11.719 1 96.62 117 THR A N 1
ATOM 894 C CA . THR A 1 117 ? -6.004 -12.688 -12.508 1 96.62 117 THR A CA 1
ATOM 895 C C . THR A 1 117 ? -7.066 -11.625 -12.266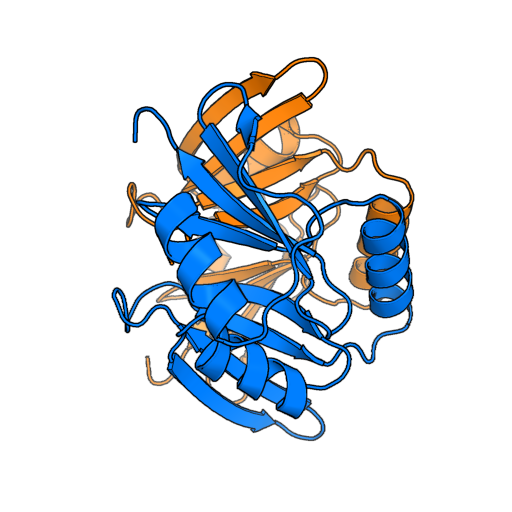 1 96.62 117 THR A C 1
ATOM 897 O O . THR A 1 117 ? -8.18 -11.711 -12.797 1 96.62 117 THR A O 1
ATOM 900 N N . CYS A 1 118 ? -6.797 -10.625 -11.523 1 97.56 118 CYS A N 1
ATOM 901 C CA . CYS A 1 118 ? -7.742 -9.57 -11.188 1 97.56 118 CYS A CA 1
ATOM 902 C C . CYS A 1 118 ? -7.23 -8.211 -11.641 1 97.56 118 CYS A C 1
ATOM 904 O O . CYS A 1 118 ? -7.625 -7.18 -11.094 1 97.56 118 CYS A O 1
ATOM 906 N N . GLY A 1 119 ? -6.266 -8.234 -12.547 1 97.81 119 GLY A N 1
ATOM 907 C CA . GLY A 1 119 ? -5.816 -6.992 -13.164 1 97.81 119 GLY A CA 1
ATOM 908 C C . GLY A 1 119 ? -4.418 -6.586 -12.734 1 97.81 119 GLY A C 1
ATOM 909 O O . GLY A 1 119 ? -3.938 -5.512 -13.102 1 97.81 119 GLY A O 1
ATOM 910 N N . ASN A 1 120 ? -3.734 -7.461 -11.938 1 98.81 120 ASN A N 1
ATOM 911 C CA . ASN A 1 120 ? -2.48 -6.988 -11.359 1 98.81 120 ASN A CA 1
ATOM 912 C C . ASN A 1 120 ? -1.362 -8.016 -11.531 1 98.81 120 ASN A C 1
ATOM 914 O O . ASN A 1 120 ? -1.614 -9.219 -11.539 1 98.81 120 ASN A O 1
ATOM 918 N N . LEU A 1 121 ? -0.142 -7.473 -11.719 1 98.75 121 LEU A N 1
ATOM 919 C CA . LEU A 1 121 ? 1.041 -8.258 -11.383 1 98.75 121 LEU A CA 1
ATOM 920 C C . LEU A 1 121 ? 1.425 -8.062 -9.914 1 98.75 121 LEU A C 1
ATOM 922 O O . LEU A 1 121 ? 1.342 -6.949 -9.391 1 98.75 121 LEU A O 1
ATOM 926 N N . VAL A 1 122 ? 1.791 -9.156 -9.266 1 98.81 122 VAL A N 1
ATOM 927 C CA . VAL A 1 122 ? 2.277 -9.18 -7.887 1 98.81 122 VAL A CA 1
ATOM 928 C C . VAL A 1 122 ? 3.715 -9.695 -7.855 1 98.81 122 VAL A C 1
ATOM 930 O O . VAL A 1 122 ? 4.004 -10.773 -8.367 1 98.81 122 VAL A O 1
ATOM 933 N N . GLN A 1 123 ? 4.578 -8.93 -7.301 1 98.69 123 GLN A N 1
ATOM 934 C CA . GLN A 1 123 ? 5.961 -9.375 -7.176 1 98.69 123 GLN A CA 1
ATOM 935 C C . GLN A 1 123 ? 6.18 -10.117 -5.859 1 98.69 123 GLN A C 1
ATOM 937 O O . GLN A 1 123 ? 5.801 -9.625 -4.793 1 98.69 123 GLN A O 1
ATOM 942 N N . LEU A 1 124 ? 6.707 -11.305 -5.922 1 98.62 124 LEU A N 1
ATOM 943 C CA . LEU A 1 124 ? 7.227 -12.031 -4.77 1 98.62 124 LEU A CA 1
ATOM 944 C C . LEU A 1 124 ? 8.727 -11.82 -4.617 1 98.62 124 LEU A C 1
ATOM 946 O O . LEU A 1 124 ? 9.492 -12.062 -5.551 1 98.62 124 LEU A O 1
ATOM 950 N N . SER A 1 125 ? 9.141 -11.391 -3.49 1 98.19 125 SER A N 1
ATOM 951 C CA . SER A 1 125 ? 10.539 -11.031 -3.291 1 98.19 125 SER A CA 1
ATOM 952 C C . SER A 1 125 ? 11.148 -11.82 -2.135 1 98.19 125 SER A C 1
ATOM 954 O O . SER A 1 125 ? 10.609 -11.828 -1.027 1 98.19 125 SER A O 1
ATOM 956 N N . GLN A 1 126 ? 12.227 -12.492 -2.375 1 98.25 126 GLN A N 1
ATOM 957 C CA . GLN A 1 126 ? 13.102 -13.055 -1.354 1 98.25 126 GLN A CA 1
ATOM 958 C C . GLN A 1 126 ? 14.391 -12.25 -1.236 1 98.25 126 GLN A C 1
ATOM 960 O O . GLN A 1 126 ? 15.25 -12.305 -2.121 1 98.25 126 GLN A O 1
ATOM 965 N N . LEU A 1 127 ? 14.539 -11.539 -0.141 1 94.62 127 LEU A N 1
ATOM 966 C CA . LEU A 1 127 ? 15.719 -10.711 0.053 1 94.62 127 LEU A CA 1
ATOM 967 C C . LEU A 1 127 ? 16.938 -11.57 0.409 1 94.62 127 LEU A C 1
ATOM 969 O O . LEU A 1 127 ? 16.797 -12.57 1.116 1 94.62 127 LEU A O 1
ATOM 973 N N . ALA A 1 128 ? 18.172 -11.305 -0.209 1 86.62 128 ALA A N 1
ATOM 974 C CA . ALA A 1 128 ? 19.391 -12.055 0.071 1 86.62 128 ALA A CA 1
ATOM 975 C C . ALA A 1 128 ? 19.797 -11.922 1.537 1 86.62 128 ALA A C 1
ATOM 977 O O . ALA A 1 128 ? 20.266 -12.883 2.148 1 86.62 128 ALA A O 1
ATOM 978 N N . HIS A 1 129 ? 20.047 -10.664 2.018 1 65.19 129 HIS A N 1
ATOM 979 C CA . HIS A 1 129 ? 20.625 -10.523 3.354 1 65.19 129 HIS A CA 1
ATOM 980 C C . HIS A 1 129 ? 19.531 -10.281 4.391 1 65.19 129 HIS A C 1
ATOM 982 O O . HIS A 1 129 ? 19.828 -10.031 5.562 1 65.19 129 HIS A O 1
ATOM 988 N N . TRP A 1 130 ? 18.281 -10.383 3.92 1 42.91 130 TRP A N 1
ATOM 989 C CA . TRP A 1 130 ? 17.469 -10.344 5.125 1 42.91 130 TRP A CA 1
ATOM 990 C C . TRP A 1 130 ? 17.234 -11.75 5.672 1 42.91 130 TRP A C 1
ATOM 992 O O . TRP A 1 130 ? 17.219 -12.727 4.918 1 42.91 130 TRP A O 1
ATOM 1002 N N . MET B 1 1 ? 4.051 -15.992 2.932 1 94.75 1 MET B N 1
ATOM 1003 C CA . MET B 1 1 ? 4.195 -14.68 2.311 1 94.75 1 MET B CA 1
ATOM 1004 C C . MET B 1 1 ? 3.842 -13.57 3.297 1 94.75 1 MET B C 1
ATOM 1006 O O . MET B 1 1 ? 2.994 -13.758 4.168 1 94.75 1 MET B O 1
ATOM 1010 N N . LYS B 1 2 ? 4.535 -12.414 3.184 1 96.81 2 LYS B N 1
ATOM 1011 C CA . LYS B 1 2 ? 4.422 -11.344 4.164 1 96.81 2 LYS B CA 1
ATOM 1012 C C . LYS B 1 2 ? 4.133 -10.008 3.484 1 96.81 2 LYS B C 1
ATOM 1014 O O . LYS B 1 2 ? 4.605 -9.758 2.373 1 96.81 2 LYS B O 1
ATOM 1019 N N . ILE B 1 3 ? 3.369 -9.195 4.184 1 98.5 3 ILE B N 1
ATOM 1020 C CA . ILE B 1 3 ? 3.129 -7.82 3.768 1 98.5 3 ILE B CA 1
ATOM 1021 C C . ILE B 1 3 ? 4.047 -6.879 4.547 1 98.5 3 ILE B C 1
ATOM 1023 O O . ILE B 1 3 ? 3.805 -6.594 5.719 1 98.5 3 ILE B O 1
ATOM 1027 N N . LYS B 1 4 ? 5.062 -6.355 3.865 1 97.81 4 LYS B N 1
ATOM 1028 C CA . LYS B 1 4 ? 6.086 -5.598 4.578 1 97.81 4 LYS B CA 1
ATOM 1029 C C . LYS B 1 4 ? 6.293 -4.223 3.947 1 97.81 4 LYS B C 1
ATOM 1031 O O . LYS B 1 4 ? 7.145 -3.451 4.395 1 97.81 4 LYS B O 1
ATOM 1036 N N . LEU B 1 5 ? 5.531 -3.973 2.912 1 98.44 5 LEU B N 1
ATOM 1037 C CA . LEU B 1 5 ? 5.75 -2.734 2.172 1 98.44 5 LEU B CA 1
ATOM 1038 C C . LEU B 1 5 ? 4.426 -2.152 1.688 1 98.44 5 LEU B C 1
ATOM 1040 O O . LEU B 1 5 ? 3.547 -2.889 1.231 1 98.44 5 LEU B O 1
ATOM 1044 N N . THR B 1 6 ? 4.238 -0.925 1.872 1 98.75 6 THR B N 1
ATOM 1045 C CA . THR B 1 6 ? 3.289 -0.125 1.104 1 98.75 6 THR B CA 1
ATOM 1046 C C . THR B 1 6 ? 3.99 1.057 0.441 1 98.75 6 THR B C 1
ATOM 1048 O O . THR B 1 6 ? 5.094 1.435 0.84 1 98.75 6 THR B O 1
ATOM 1051 N N . SER B 1 7 ? 3.395 1.537 -0.642 1 98.62 7 SER B N 1
ATOM 1052 C CA . SER B 1 7 ? 4.086 2.555 -1.425 1 98.62 7 SER B CA 1
ATOM 1053 C C . SER B 1 7 ? 3.164 3.729 -1.744 1 98.62 7 SER B C 1
ATOM 1055 O O . SER B 1 7 ? 1.945 3.564 -1.815 1 98.62 7 SER B O 1
ATOM 1057 N N . ILE B 1 8 ? 3.738 4.832 -1.848 1 98.69 8 ILE B N 1
ATOM 1058 C CA . ILE B 1 8 ? 3.072 6.043 -2.312 1 98.69 8 ILE B CA 1
ATOM 1059 C C . ILE B 1 8 ? 3.975 6.785 -3.297 1 98.69 8 ILE B C 1
ATOM 1061 O O . ILE B 1 8 ? 5.195 6.809 -3.129 1 98.69 8 ILE B O 1
ATOM 1065 N N . TYR B 1 9 ? 3.375 7.352 -4.34 1 98.75 9 TYR B N 1
ATOM 1066 C CA . TYR B 1 9 ? 4.129 8.164 -5.285 1 98.75 9 TYR B CA 1
ATOM 1067 C C . TYR B 1 9 ? 4.332 9.578 -4.742 1 98.75 9 TYR B C 1
ATOM 1069 O O . TYR B 1 9 ? 3.402 10.188 -4.207 1 98.75 9 TYR B O 1
ATOM 1077 N N . VAL B 1 10 ? 5.5 10.07 -4.91 1 98.75 10 VAL B N 1
ATOM 1078 C CA . VAL B 1 10 ? 5.793 11.438 -4.488 1 98.75 10 VAL B CA 1
ATOM 1079 C C . VAL B 1 10 ? 6.5 12.18 -5.617 1 98.75 10 VAL B C 1
ATOM 1081 O O . VAL B 1 10 ? 7.254 11.586 -6.387 1 98.75 10 VAL B O 1
ATOM 1084 N N . ASP B 1 11 ? 6.328 13.523 -5.762 1 97.25 11 ASP B N 1
ATOM 1085 C CA . ASP B 1 11 ? 6.887 14.305 -6.863 1 97.25 11 ASP B CA 1
ATOM 1086 C C . ASP B 1 11 ? 8.352 14.656 -6.598 1 97.25 11 ASP B C 1
ATOM 1088 O O . ASP B 1 11 ? 9.102 14.938 -7.531 1 97.25 11 ASP B O 1
ATOM 1092 N N . ASP B 1 12 ? 8.719 14.695 -5.328 1 97.56 12 ASP B N 1
ATOM 1093 C CA . ASP B 1 12 ? 10.062 15.016 -4.871 1 97.56 12 ASP B CA 1
ATOM 1094 C C . ASP B 1 12 ? 10.43 14.195 -3.631 1 97.56 12 ASP B C 1
ATOM 1096 O O . ASP B 1 12 ? 9.906 14.445 -2.543 1 97.56 12 ASP B O 1
ATOM 1100 N N . GLN B 1 13 ? 11.445 13.281 -3.789 1 98.44 13 GLN B N 1
ATOM 1101 C CA . GLN B 1 13 ? 11.727 12.32 -2.729 1 98.44 13 GLN B CA 1
ATOM 1102 C C . GLN B 1 13 ? 12.375 13 -1.527 1 98.44 13 GLN B C 1
ATOM 1104 O O . GLN B 1 13 ? 12.133 12.617 -0.382 1 98.44 13 GLN B O 1
ATOM 1109 N N . GLU B 1 14 ? 13.172 14 -1.827 1 98.19 14 GLU B N 1
ATOM 1110 C CA . GLU B 1 14 ? 13.797 14.711 -0.716 1 98.19 14 GLU B CA 1
ATOM 1111 C C . GLU B 1 14 ? 12.766 15.492 0.095 1 98.19 14 GLU B C 1
ATOM 1113 O O . GLU B 1 14 ? 12.805 15.477 1.327 1 98.19 14 GLU B O 1
ATOM 1118 N N . LYS B 1 15 ? 11.922 16.188 -0.566 1 98.25 15 LYS B N 1
ATOM 1119 C CA . LYS B 1 15 ? 10.836 16.891 0.113 1 98.25 15 LYS B CA 1
ATOM 1120 C C . LYS B 1 15 ? 9.961 15.93 0.902 1 98.25 15 LYS B C 1
ATOM 1122 O O . LYS B 1 15 ? 9.586 16.219 2.043 1 98.25 15 LYS B O 1
ATOM 1127 N N . ALA B 1 16 ? 9.625 14.797 0.298 1 98.75 16 ALA B N 1
ATOM 1128 C CA . ALA B 1 16 ? 8.805 13.781 0.958 1 98.75 16 ALA B CA 1
ATOM 1129 C C . ALA B 1 16 ? 9.492 13.258 2.213 1 98.75 16 ALA B C 1
ATOM 1131 O O . ALA B 1 16 ? 8.859 13.125 3.266 1 98.75 16 ALA B O 1
ATOM 1132 N N . LEU B 1 17 ? 10.781 12.93 2.041 1 98.75 17 LEU B N 1
ATOM 1133 C CA . LEU B 1 17 ? 11.516 12.445 3.205 1 98.75 17 LEU B CA 1
ATOM 1134 C C . LEU B 1 17 ? 11.414 13.438 4.359 1 98.75 17 LEU B C 1
ATOM 1136 O O . LEU B 1 17 ? 11.117 13.047 5.492 1 98.75 17 LEU B O 1
ATOM 1140 N N . GLY B 1 18 ? 11.641 14.703 4.09 1 98.56 18 GLY B N 1
ATOM 1141 C CA . GLY B 1 18 ? 11.508 15.727 5.113 1 98.56 18 GLY B CA 1
ATOM 1142 C C . GLY B 1 18 ? 10.133 15.773 5.742 1 98.56 18 GLY B C 1
ATOM 1143 O O . GLY B 1 18 ? 10.008 15.828 6.969 1 98.56 18 GLY B O 1
ATOM 1144 N N . PHE B 1 19 ? 9.094 15.719 4.941 1 98.81 19 PHE B N 1
ATOM 1145 C CA . PHE B 1 19 ? 7.719 15.773 5.434 1 98.81 19 PHE B CA 1
ATOM 1146 C C . PHE B 1 19 ? 7.41 14.57 6.312 1 98.81 19 PHE B C 1
ATOM 1148 O O . PHE B 1 19 ? 6.895 14.719 7.426 1 98.81 19 PHE B O 1
ATOM 1155 N N . TYR B 1 20 ? 7.703 13.352 5.887 1 98.88 20 TYR B N 1
ATOM 1156 C CA . TYR B 1 20 ? 7.301 12.133 6.574 1 98.88 20 TYR B CA 1
ATOM 1157 C C . TYR B 1 20 ? 8.141 11.906 7.828 1 98.88 20 TYR B C 1
ATOM 1159 O O . TYR B 1 20 ? 7.691 11.258 8.773 1 98.88 20 TYR B O 1
ATOM 1167 N N . THR B 1 21 ? 9.359 12.484 7.852 1 98.56 21 THR B N 1
ATOM 1168 C CA . THR B 1 21 ? 10.164 12.336 9.055 1 98.56 21 THR B CA 1
ATOM 1169 C C . THR B 1 21 ? 9.914 13.492 10.016 1 98.56 21 THR B C 1
ATOM 1171 O O . THR B 1 21 ? 9.445 13.289 11.141 1 98.56 21 THR B O 1
ATOM 1174 N N . ASP B 1 22 ? 9.992 14.734 9.531 1 98.06 22 ASP B N 1
ATOM 1175 C CA . ASP B 1 22 ? 9.977 15.898 10.414 1 98.06 22 ASP B CA 1
ATOM 1176 C C . ASP B 1 22 ? 8.547 16.266 10.812 1 98.06 22 ASP B C 1
ATOM 1178 O O . ASP B 1 22 ? 8.305 16.688 11.945 1 98.06 22 ASP B O 1
ATOM 1182 N N . VAL B 1 23 ? 7.621 16.109 9.93 1 98.44 23 VAL B N 1
ATOM 1183 C CA . VAL B 1 23 ? 6.246 16.516 10.18 1 98.44 23 VAL B CA 1
ATOM 1184 C C . VAL B 1 23 ? 5.453 15.352 10.766 1 98.44 23 VAL B C 1
ATOM 1186 O O . VAL B 1 23 ? 4.77 15.508 11.773 1 98.44 23 VAL B O 1
ATOM 1189 N N . LEU B 1 24 ? 5.59 14.148 10.242 1 98.31 24 LEU B N 1
ATOM 1190 C CA . LEU B 1 24 ? 4.777 13.016 10.68 1 98.31 24 LEU B CA 1
ATOM 1191 C C . LEU B 1 24 ? 5.496 12.219 11.758 1 98.31 24 LEU B C 1
ATOM 1193 O O . LEU B 1 24 ? 4.867 11.453 12.5 1 98.31 24 LEU B O 1
ATOM 1197 N N . GLY B 1 25 ? 6.82 12.234 11.742 1 97.94 25 GLY B N 1
ATOM 1198 C CA . GLY B 1 25 ? 7.566 11.602 12.812 1 97.94 25 GLY B CA 1
ATOM 1199 C C . GLY B 1 25 ? 8.047 10.203 12.469 1 97.94 25 GLY B C 1
ATOM 1200 O O . GLY B 1 25 ? 8.5 9.461 13.336 1 97.94 25 GLY B O 1
ATOM 1201 N N . PHE B 1 26 ? 8 9.828 11.219 1 98.75 26 PHE B N 1
ATOM 1202 C CA . PHE B 1 26 ? 8.539 8.531 10.812 1 98.75 26 PHE B CA 1
ATOM 1203 C C . PHE B 1 26 ? 10.062 8.539 10.844 1 98.75 26 PHE B C 1
ATOM 1205 O O . PHE B 1 26 ? 10.68 9.609 10.914 1 98.75 26 PHE B O 1
ATOM 1212 N N . THR B 1 27 ? 10.633 7.316 10.781 1 98.75 27 THR B N 1
ATOM 1213 C CA . THR B 1 27 ? 12.086 7.141 10.734 1 98.75 27 THR B CA 1
ATOM 1214 C C . THR B 1 27 ? 12.523 6.641 9.359 1 98.75 27 THR B C 1
ATOM 1216 O O . THR B 1 27 ? 11.891 5.742 8.789 1 98.75 27 THR B O 1
ATOM 1219 N N . LYS B 1 28 ? 13.586 7.289 8.844 1 98.69 28 LYS B N 1
ATOM 1220 C CA . LYS B 1 28 ? 14.156 6.746 7.613 1 98.69 28 LYS B CA 1
ATOM 1221 C C . LYS B 1 28 ? 14.68 5.332 7.828 1 98.69 28 LYS B C 1
ATOM 1223 O O . LYS B 1 28 ? 15.367 5.062 8.812 1 98.69 28 LYS B O 1
ATOM 1228 N N . LYS B 1 29 ? 14.32 4.406 6.941 1 98.25 29 LYS B N 1
ATOM 1229 C CA . LYS B 1 29 ? 14.734 3.014 7.098 1 98.25 29 LYS B CA 1
ATOM 1230 C C . LYS B 1 29 ? 15.734 2.611 6.023 1 98.25 29 LYS B C 1
ATOM 1232 O O . LYS B 1 29 ? 16.828 2.131 6.336 1 98.25 29 LYS B O 1
ATOM 1237 N N . ALA B 1 30 ? 15.391 2.738 4.734 1 97 30 ALA B N 1
ATOM 1238 C CA . ALA B 1 30 ? 16.281 2.475 3.615 1 97 30 ALA B CA 1
ATOM 1239 C C . ALA B 1 30 ? 16.469 3.719 2.748 1 97 30 ALA B C 1
ATOM 1241 O O . ALA B 1 30 ? 15.516 4.477 2.535 1 97 30 ALA B O 1
ATOM 1242 N N . ASP B 1 31 ? 17.641 3.906 2.248 1 97.56 31 ASP B N 1
ATOM 1243 C CA . ASP B 1 31 ? 17.984 4.984 1.331 1 97.56 31 ASP B CA 1
ATOM 1244 C C . ASP B 1 31 ? 19.219 4.625 0.5 1 97.56 31 ASP B C 1
ATOM 1246 O O . ASP B 1 31 ? 20.359 4.852 0.928 1 97.56 31 ASP B O 1
ATOM 1250 N N . PHE B 1 32 ? 18.891 4.102 -0.68 1 95.06 32 PHE B N 1
ATOM 1251 C CA . PHE B 1 32 ? 19.984 3.738 -1.575 1 95.06 32 PHE B CA 1
ATOM 1252 C C . PHE B 1 32 ? 19.547 3.84 -3.031 1 95.06 32 PHE B C 1
ATOM 1254 O O . PHE B 1 32 ? 18.359 3.836 -3.328 1 95.06 32 PHE B O 1
ATOM 1261 N N . THR B 1 33 ? 20.547 3.957 -3.891 1 90.81 33 THR B N 1
ATOM 1262 C CA . THR B 1 33 ? 20.266 4.113 -5.312 1 90.81 33 THR B CA 1
ATOM 1263 C C . THR B 1 33 ? 20.5 2.801 -6.059 1 90.81 33 THR B C 1
ATOM 1265 O O . THR B 1 33 ? 21.453 2.084 -5.773 1 90.81 33 THR B O 1
ATOM 1268 N N . ASN B 1 34 ? 19.547 2.457 -6.852 1 83.44 34 ASN B N 1
ATOM 1269 C CA . ASN B 1 34 ? 19.688 1.37 -7.812 1 83.44 34 ASN B CA 1
ATOM 1270 C C . ASN B 1 34 ? 19.562 1.873 -9.25 1 83.44 34 ASN B C 1
ATOM 1272 O O . ASN B 1 34 ? 18.469 1.964 -9.789 1 83.44 34 ASN B O 1
A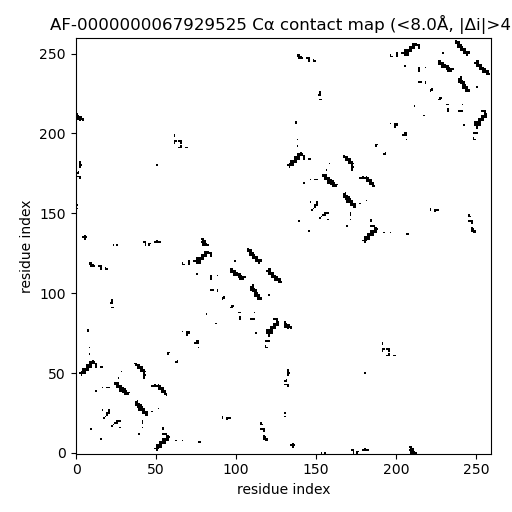TOM 1276 N N . GLY B 1 35 ? 20.766 2.092 -9.891 1 84.81 35 GLY B N 1
ATOM 1277 C CA . GLY B 1 35 ? 20.75 2.777 -11.172 1 84.81 35 GLY B CA 1
ATOM 1278 C C . GLY B 1 35 ? 20.156 4.168 -11.094 1 84.81 35 GLY B C 1
ATOM 1279 O O . GLY B 1 35 ? 20.547 4.977 -10.258 1 84.81 35 GLY B O 1
ATOM 1280 N N . PRO B 1 36 ? 19.094 4.383 -11.906 1 86.06 36 PRO B N 1
ATOM 1281 C CA . PRO B 1 36 ? 18.469 5.711 -11.898 1 86.06 36 PRO B CA 1
ATOM 1282 C C . PRO B 1 36 ? 17.406 5.859 -10.82 1 86.06 36 PRO B C 1
ATOM 1284 O O . PRO B 1 36 ? 16.844 6.945 -10.648 1 86.06 36 PRO B O 1
ATOM 1287 N N . PHE B 1 37 ? 17.219 4.84 -10.062 1 89.75 37 PHE B N 1
ATOM 1288 C CA . PHE B 1 37 ? 16.125 4.852 -9.102 1 89.75 37 PHE B CA 1
ATOM 1289 C C . PHE B 1 37 ? 16.656 4.957 -7.676 1 89.75 37 PHE B C 1
ATOM 1291 O O . PHE B 1 37 ? 17.703 4.387 -7.352 1 89.75 37 PHE B O 1
ATOM 1298 N N . ARG B 1 38 ? 16.062 5.734 -6.895 1 96 38 ARG B N 1
ATOM 1299 C CA . ARG B 1 38 ? 16.328 5.832 -5.461 1 96 38 ARG B CA 1
ATOM 1300 C C . ARG B 1 38 ? 15.289 5.051 -4.664 1 96 38 ARG B C 1
ATOM 1302 O O . ARG B 1 38 ? 14.094 5.352 -4.727 1 96 38 ARG B O 1
ATOM 1309 N N . TRP B 1 39 ? 15.75 4.047 -3.984 1 96.75 39 TRP B N 1
ATOM 1310 C CA . TRP B 1 39 ? 14.93 3.32 -3.023 1 96.75 39 TRP B CA 1
ATOM 1311 C C . TRP B 1 39 ? 14.93 4.016 -1.668 1 96.75 39 TRP B C 1
ATOM 1313 O O . TRP B 1 39 ? 15.969 4.098 -1.005 1 96.75 39 TRP B O 1
ATOM 1323 N N . LEU B 1 40 ? 13.812 4.535 -1.329 1 98.5 40 LEU B N 1
ATOM 1324 C CA . LEU B 1 40 ? 13.648 5.328 -0.115 1 98.5 40 LEU B CA 1
ATOM 1325 C C . LEU B 1 40 ? 12.43 4.875 0.676 1 98.5 40 LEU B C 1
ATOM 1327 O O . LEU B 1 40 ? 11.312 4.875 0.155 1 98.5 40 LEU B O 1
ATOM 1331 N N . THR B 1 41 ? 12.625 4.414 1.925 1 98.75 41 THR B N 1
ATOM 1332 C CA . THR B 1 41 ? 11.492 4.004 2.752 1 98.75 41 THR B CA 1
ATOM 1333 C C . THR B 1 41 ? 11.586 4.637 4.137 1 98.75 41 THR B C 1
ATOM 1335 O O . THR B 1 41 ? 12.664 5.035 4.578 1 98.75 41 THR B O 1
ATOM 1338 N N . VAL B 1 42 ? 10.438 4.793 4.75 1 98.88 42 VAL B N 1
ATOM 1339 C CA . VAL B 1 42 ? 10.336 5.184 6.152 1 98.88 42 VAL B CA 1
ATOM 1340 C C . VAL B 1 42 ? 9.523 4.145 6.922 1 98.88 42 VAL B C 1
ATOM 1342 O O . VAL B 1 42 ? 8.82 3.328 6.32 1 98.88 42 VAL B O 1
ATOM 1345 N N . VAL B 1 43 ? 9.633 4.156 8.227 1 98.81 43 VAL B N 1
ATOM 1346 C CA . VAL B 1 43 ? 8.953 3.203 9.102 1 98.81 43 VAL B CA 1
ATOM 1347 C C . VAL B 1 43 ? 8.484 3.906 10.367 1 98.81 43 VAL B C 1
ATOM 1349 O O . VAL B 1 43 ? 9 4.973 10.719 1 98.81 43 VAL B O 1
ATOM 1352 N N . SER B 1 44 ? 7.449 3.334 10.984 1 98.38 44 SER B N 1
ATOM 1353 C CA . SER B 1 44 ? 7 3.881 12.266 1 98.38 44 SER B CA 1
ATOM 1354 C C . SER B 1 44 ? 8.086 3.76 13.328 1 98.38 44 SER B C 1
ATOM 1356 O O . SER B 1 44 ? 8.68 2.693 13.5 1 98.38 44 SER B O 1
ATOM 1358 N N . PRO B 1 45 ? 8.328 4.816 14.109 1 97.25 45 PRO B N 1
ATOM 1359 C CA . PRO B 1 45 ? 9.312 4.703 15.188 1 97.25 45 PRO B CA 1
ATOM 1360 C C . PRO B 1 45 ? 8.891 3.705 16.266 1 97.25 45 PRO B C 1
ATOM 1362 O O . PRO B 1 45 ? 9.742 3.158 16.969 1 97.25 45 PRO B O 1
ATOM 1365 N N . ASP B 1 46 ? 7.586 3.473 16.359 1 94.94 46 ASP B N 1
ATOM 1366 C CA . ASP B 1 46 ? 7.051 2.559 17.359 1 94.94 46 ASP B CA 1
ATOM 1367 C C . ASP B 1 46 ? 7.148 1.108 16.891 1 94.94 46 ASP B C 1
ATOM 1369 O O . ASP B 1 46 ? 6.953 0.181 17.672 1 94.94 46 ASP B O 1
ATOM 1373 N N . ASP B 1 47 ? 7.414 0.867 15.672 1 96.19 47 ASP B N 1
ATOM 1374 C CA . ASP B 1 47 ? 7.555 -0.458 15.078 1 96.19 47 ASP B CA 1
ATOM 1375 C C . ASP B 1 47 ? 8.672 -0.479 14.031 1 96.19 47 ASP B C 1
ATOM 1377 O O . ASP B 1 47 ? 8.414 -0.693 12.844 1 96.19 47 ASP B O 1
ATOM 1381 N N . PRO B 1 48 ? 9.969 -0.335 14.438 1 96.25 48 PRO B N 1
ATOM 1382 C CA . PRO B 1 48 ? 11.094 -0.147 13.523 1 96.25 48 PRO B CA 1
ATOM 1383 C C . PRO B 1 48 ? 11.32 -1.347 12.609 1 96.25 48 PRO B C 1
ATOM 1385 O O . PRO B 1 48 ? 11.984 -1.228 11.578 1 96.25 48 PRO B O 1
ATOM 1388 N N . ASP B 1 49 ? 10.773 -2.512 12.961 1 94.5 49 ASP B N 1
ATOM 1389 C CA . ASP B 1 49 ? 10.93 -3.699 12.125 1 94.5 49 ASP B CA 1
ATOM 1390 C C . ASP B 1 49 ? 9.641 -4.035 11.391 1 94.5 49 ASP B C 1
ATOM 1392 O O . ASP B 1 49 ? 9.5 -5.121 10.828 1 94.5 49 ASP B O 1
ATOM 1396 N N . GLY B 1 50 ? 8.641 -3.133 11.453 1 96.25 50 GLY B N 1
ATOM 1397 C CA . GLY B 1 50 ? 7.344 -3.348 10.844 1 96.25 50 GLY B CA 1
ATOM 1398 C C . GLY B 1 50 ? 7.309 -2.992 9.367 1 96.25 50 GLY B C 1
ATOM 1399 O O . GLY B 1 50 ? 8.352 -2.934 8.719 1 96.25 50 GLY B O 1
ATOM 1400 N N . THR B 1 51 ? 6.152 -2.859 8.852 1 98.31 51 THR B N 1
ATOM 1401 C CA . THR B 1 51 ? 5.918 -2.525 7.449 1 98.31 51 THR B CA 1
ATOM 1402 C C . THR B 1 51 ? 6.512 -1.16 7.113 1 98.31 51 THR B C 1
ATOM 1404 O O . THR B 1 51 ? 6.383 -0.213 7.891 1 98.31 51 THR B O 1
ATOM 1407 N N . GLU B 1 52 ? 7.133 -1.125 5.969 1 98.69 52 GLU B N 1
ATOM 1408 C CA . GLU B 1 52 ? 7.75 0.117 5.516 1 98.69 52 GLU B CA 1
ATOM 1409 C C . GLU B 1 52 ? 6.863 0.839 4.504 1 98.69 52 GLU B C 1
ATOM 1411 O O . GLU B 1 52 ? 6.051 0.209 3.824 1 98.69 52 GLU B O 1
ATOM 1416 N N . LEU B 1 53 ? 7.012 2.178 4.496 1 98.88 53 LEU B N 1
ATOM 1417 C CA . LEU B 1 53 ? 6.41 3.021 3.469 1 98.88 53 LEU B CA 1
ATOM 1418 C C . LEU B 1 53 ? 7.457 3.465 2.449 1 98.88 53 LEU B C 1
ATOM 1420 O O . LEU B 1 53 ? 8.398 4.188 2.793 1 98.88 53 LEU B O 1
ATOM 1424 N N . GLN B 1 54 ? 7.316 2.975 1.287 1 98.81 54 GLN B N 1
ATOM 1425 C CA . GLN B 1 54 ? 8.188 3.416 0.204 1 98.81 54 GLN B CA 1
ATOM 1426 C C . GLN B 1 54 ? 7.734 4.762 -0.352 1 98.81 54 GLN B C 1
ATOM 1428 O O . GLN B 1 54 ? 6.562 4.938 -0.696 1 98.81 54 GLN B O 1
ATOM 1433 N N . LEU B 1 55 ? 8.586 5.707 -0.352 1 98.75 55 LEU B N 1
ATOM 1434 C CA . LEU B 1 55 ? 8.398 6.984 -1.031 1 98.75 55 LEU B CA 1
ATOM 1435 C C . LEU B 1 55 ? 8.953 6.93 -2.451 1 98.75 55 LEU B C 1
ATOM 1437 O O . LEU B 1 55 ? 10.125 7.25 -2.682 1 98.75 55 LEU B O 1
ATOM 1441 N N . ALA B 1 56 ? 8.133 6.531 -3.361 1 98.12 56 ALA B N 1
ATOM 1442 C CA . ALA B 1 56 ? 8.547 6.254 -4.734 1 98.12 56 ALA B CA 1
ATOM 1443 C C . ALA B 1 56 ? 8.453 7.512 -5.598 1 98.12 56 ALA B C 1
ATOM 1445 O O . ALA B 1 56 ? 7.434 8.211 -5.578 1 98.12 56 ALA B O 1
ATOM 1446 N N . LEU B 1 57 ? 9.484 7.715 -6.371 1 97.69 57 LEU B N 1
ATOM 1447 C CA . LEU B 1 57 ? 9.43 8.844 -7.293 1 97.69 57 LEU B CA 1
ATOM 1448 C C . LEU B 1 57 ? 8.359 8.625 -8.352 1 97.69 57 LEU B C 1
ATOM 1450 O O . LEU B 1 57 ? 8.273 7.543 -8.945 1 97.69 57 LEU B O 1
ATOM 1454 N N . ASN B 1 58 ? 7.562 9.641 -8.539 1 97.69 58 ASN B N 1
ATOM 1455 C CA . ASN B 1 58 ? 6.488 9.586 -9.523 1 97.69 58 ASN B CA 1
ATOM 1456 C C . ASN B 1 58 ? 6.984 9.961 -10.914 1 97.69 58 ASN B C 1
ATOM 1458 O O . ASN B 1 58 ? 6.629 11.016 -11.445 1 97.69 58 ASN B O 1
ATOM 1462 N N . ASP B 1 59 ? 7.68 9.109 -11.586 1 95.5 59 ASP B N 1
ATOM 1463 C CA . ASP B 1 59 ? 8.266 9.414 -12.883 1 95.5 59 ASP B CA 1
ATOM 1464 C C . ASP B 1 59 ? 7.57 8.641 -14 1 95.5 59 ASP B C 1
ATOM 1466 O O . ASP B 1 59 ? 8.008 8.672 -15.148 1 95.5 59 ASP B O 1
ATOM 1470 N N . ASN B 1 60 ? 6.57 7.926 -13.695 1 97 60 ASN B N 1
ATOM 1471 C CA . ASN B 1 60 ? 5.727 7.223 -14.656 1 97 60 ASN B CA 1
ATOM 1472 C C . ASN B 1 60 ? 4.492 8.047 -15.023 1 97 60 ASN B C 1
ATOM 1474 O O . ASN B 1 60 ? 3.697 8.398 -14.148 1 97 60 ASN B O 1
ATOM 1478 N N . PRO B 1 61 ? 4.277 8.312 -16.328 1 97.56 61 PRO B N 1
ATOM 1479 C CA . PRO B 1 61 ? 3.143 9.148 -16.734 1 97.56 61 PRO B CA 1
ATOM 1480 C C . PRO B 1 61 ? 1.805 8.602 -16.25 1 97.56 61 PRO B C 1
ATOM 1482 O O . PRO B 1 61 ? 0.923 9.367 -15.859 1 97.56 61 PRO B O 1
ATOM 1485 N N . ALA B 1 62 ? 1.62 7.344 -16.297 1 97.88 62 ALA B N 1
ATOM 1486 C CA . ALA B 1 62 ? 0.38 6.742 -15.812 1 97.88 62 ALA B CA 1
ATOM 1487 C C . ALA B 1 62 ? 0.185 7.004 -14.32 1 97.88 62 ALA B C 1
ATOM 1489 O O . ALA B 1 62 ? -0.923 7.316 -13.875 1 97.88 62 ALA B O 1
ATOM 1490 N N . ALA B 1 63 ? 1.243 6.906 -13.555 1 98.19 63 ALA B N 1
ATOM 1491 C CA . ALA B 1 63 ? 1.193 7.16 -12.117 1 98.19 63 ALA B CA 1
ATOM 1492 C C . ALA B 1 63 ? 0.905 8.633 -11.828 1 98.19 63 ALA B C 1
ATOM 1494 O O . ALA B 1 63 ? 0.141 8.953 -10.914 1 98.19 63 ALA B O 1
ATOM 1495 N N . LYS B 1 64 ? 1.511 9.523 -12.602 1 98.31 64 LYS B N 1
ATOM 1496 C CA . LYS B 1 64 ? 1.28 10.953 -12.43 1 98.31 64 LYS B CA 1
ATOM 1497 C C . LYS B 1 64 ? -0.188 11.305 -12.656 1 98.31 64 LYS B C 1
ATOM 1499 O O . LYS B 1 64 ? -0.791 12.023 -11.852 1 98.31 64 LYS B O 1
ATOM 1504 N N . THR B 1 65 ? -0.714 10.773 -13.734 1 98.56 65 THR B N 1
ATOM 1505 C CA . THR B 1 65 ? -2.113 11.023 -14.062 1 98.56 65 THR B CA 1
ATOM 1506 C C . THR B 1 65 ? -3.031 10.484 -12.969 1 98.56 65 THR B C 1
ATOM 1508 O O . THR B 1 65 ? -3.975 11.156 -12.555 1 98.56 65 THR B O 1
ATOM 1511 N N . TYR B 1 66 ? -2.771 9.328 -12.5 1 98.69 66 TYR B N 1
ATOM 1512 C CA . TYR B 1 66 ? -3.545 8.695 -11.438 1 98.69 66 TYR B CA 1
ATOM 1513 C C . TYR B 1 66 ? -3.486 9.508 -10.156 1 98.69 66 TYR B C 1
ATOM 1515 O O . TYR B 1 66 ? -4.52 9.828 -9.562 1 98.69 66 TYR B O 1
ATOM 1523 N N . GLN B 1 67 ? -2.279 9.859 -9.727 1 98.69 67 GLN B N 1
ATOM 1524 C CA . GLN B 1 67 ? -2.082 10.625 -8.508 1 98.69 67 GLN B CA 1
ATOM 1525 C C . GLN B 1 67 ? -2.859 11.938 -8.547 1 98.69 67 GLN B C 1
ATOM 1527 O O . GLN B 1 67 ? -3.551 12.289 -7.59 1 98.69 67 GLN B O 1
ATOM 1532 N N . GLN B 1 68 ? -2.812 12.664 -9.664 1 98.5 68 GLN B N 1
ATOM 1533 C CA . GLN B 1 68 ? -3.512 13.93 -9.82 1 98.5 68 GLN B CA 1
ATOM 1534 C C . GLN B 1 68 ? -5.023 13.742 -9.75 1 98.5 68 GLN B C 1
ATOM 1536 O O . GLN B 1 68 ? -5.73 14.539 -9.133 1 98.5 68 GLN B O 1
ATOM 1541 N N . ALA B 1 69 ? -5.492 12.703 -10.359 1 98.69 69 ALA B N 1
ATOM 1542 C CA . ALA B 1 69 ? -6.93 12.445 -10.414 1 98.69 69 ALA B CA 1
ATOM 1543 C C . ALA B 1 69 ? -7.488 12.141 -9.031 1 98.69 69 ALA B C 1
ATOM 1545 O O . ALA B 1 69 ? -8.5 12.719 -8.625 1 98.69 69 ALA B O 1
ATOM 1546 N N . ILE B 1 70 ? -6.812 11.266 -8.312 1 98.25 70 ILE B N 1
ATOM 1547 C CA . ILE B 1 70 ? -7.367 10.875 -7.016 1 98.25 70 ILE B CA 1
ATOM 1548 C C . ILE B 1 70 ? -7.238 12.039 -6.031 1 98.25 70 ILE B C 1
ATOM 1550 O O . ILE B 1 70 ? -8.102 12.227 -5.168 1 98.25 70 ILE B O 1
ATOM 1554 N N . PHE B 1 71 ? -6.223 12.859 -6.168 1 98.38 71 PHE B N 1
ATOM 1555 C CA . PHE B 1 71 ? -6.09 14.062 -5.352 1 98.38 71 PHE B CA 1
ATOM 1556 C C . PHE B 1 71 ? -7.258 15.008 -5.586 1 98.38 71 PHE B C 1
ATOM 1558 O O . PHE B 1 71 ? -7.883 15.477 -4.633 1 98.38 71 PHE B O 1
ATOM 1565 N N . LYS B 1 72 ? -7.566 15.242 -6.816 1 97.94 72 LYS B N 1
ATOM 1566 C CA . LYS B 1 72 ? -8.664 16.141 -7.18 1 97.94 72 LYS B CA 1
ATOM 1567 C C . LYS B 1 72 ? -10 15.609 -6.668 1 97.94 72 LYS B C 1
ATOM 1569 O O . LYS B 1 72 ? -10.875 16.391 -6.289 1 97.94 72 LYS B O 1
ATOM 1574 N N . GLN B 1 73 ? -10.156 14.336 -6.551 1 97.94 73 GLN B N 1
ATOM 1575 C CA . GLN B 1 73 ? -11.383 13.688 -6.102 1 97.94 73 GLN B CA 1
ATOM 1576 C C . GLN B 1 73 ? -11.469 13.656 -4.578 1 97.94 73 GLN B C 1
ATOM 1578 O O . GLN B 1 73 ? -12.477 13.227 -4.012 1 97.94 73 GLN B O 1
ATOM 1583 N N . GLY B 1 74 ? -10.336 14.055 -3.902 1 97.5 74 GLY B N 1
ATOM 1584 C CA . GLY B 1 74 ? -10.297 14.023 -2.449 1 97.5 74 GLY B CA 1
ATOM 1585 C C . GLY B 1 74 ? -10.055 12.633 -1.891 1 97.5 74 GLY B C 1
ATOM 1586 O O . GLY B 1 74 ? -10.328 12.375 -0.717 1 97.5 74 GLY B O 1
ATOM 1587 N N . GLN B 1 75 ? -9.617 11.711 -2.732 1 97.31 75 GLN B N 1
ATOM 1588 C CA . GLN B 1 75 ? -9.352 10.336 -2.314 1 97.31 75 GLN B CA 1
ATOM 1589 C C . GLN B 1 75 ? -7.945 10.203 -1.733 1 97.31 75 GLN B C 1
ATOM 1591 O O . GLN B 1 75 ? -6.965 10.57 -2.377 1 97.31 75 GLN B O 1
ATOM 1596 N N . PRO B 1 76 ? -7.82 9.664 -0.548 1 98.25 76 PRO B N 1
ATOM 1597 C CA . PRO B 1 76 ? -6.484 9.492 0.029 1 98.25 76 PRO B CA 1
ATOM 1598 C C . PRO B 1 76 ? -5.664 8.43 -0.697 1 98.25 76 PRO B C 1
ATOM 1600 O O . PRO B 1 76 ? -6.203 7.406 -1.119 1 98.25 76 PRO B O 1
ATOM 1603 N N . ALA B 1 77 ? -4.402 8.711 -0.81 1 98.5 77 ALA B N 1
ATOM 1604 C CA . ALA B 1 77 ? -3.473 7.773 -1.443 1 98.5 77 ALA B CA 1
ATOM 1605 C C . ALA B 1 77 ? -2.889 6.801 -0.421 1 98.5 77 ALA B C 1
ATOM 1607 O O . ALA B 1 77 ? -2.301 5.781 -0.79 1 98.5 77 ALA B O 1
ATOM 1608 N N . LEU B 1 78 ? -2.963 7.102 0.826 1 98.62 78 LEU B N 1
ATOM 1609 C CA . LEU B 1 78 ? -2.385 6.352 1.937 1 98.62 78 LEU B CA 1
ATOM 1610 C C . LEU B 1 78 ? -3.262 6.461 3.18 1 98.62 78 LEU B C 1
ATOM 1612 O O . LEU B 1 78 ? -3.785 7.535 3.482 1 98.62 78 LEU B O 1
ATOM 1616 N N . MET B 1 79 ? -3.439 5.375 3.846 1 98.5 79 MET B N 1
ATOM 1617 C CA . MET B 1 79 ? -4.109 5.375 5.145 1 98.5 79 MET B CA 1
ATOM 1618 C C . MET B 1 79 ? -3.141 4.977 6.254 1 98.5 79 MET B C 1
ATOM 1620 O O . MET B 1 79 ? -2.49 3.934 6.172 1 98.5 79 MET B O 1
ATOM 1624 N N . LEU B 1 80 ? -3.027 5.82 7.215 1 98.69 80 LEU B N 1
ATOM 1625 C CA . LEU B 1 80 ? -2.256 5.559 8.422 1 98.69 80 LEU B CA 1
ATOM 1626 C C . LEU B 1 80 ? -3.172 5.434 9.641 1 98.69 80 LEU B C 1
ATOM 1628 O O . LEU B 1 80 ? -4.25 6.031 9.672 1 98.69 80 LEU B O 1
ATOM 1632 N N . PHE B 1 81 ? -2.682 4.73 10.594 1 97.88 81 PHE B N 1
ATOM 1633 C CA . PHE B 1 81 ? -3.496 4.488 11.773 1 97.88 81 PHE B CA 1
ATOM 1634 C C . PHE B 1 81 ? -2.836 5.074 13.016 1 97.88 81 PHE B C 1
ATOM 1636 O O . PHE B 1 81 ? -1.607 5.133 13.102 1 97.88 81 PHE B O 1
ATOM 1643 N N . THR B 1 82 ? -3.645 5.539 13.891 1 97.62 82 THR B N 1
ATOM 1644 C CA . THR B 1 82 ? -3.154 6.156 15.117 1 97.62 82 THR B CA 1
ATOM 1645 C C . THR B 1 82 ? -4.102 5.879 16.281 1 97.62 82 THR B C 1
ATOM 1647 O O . THR B 1 82 ? -5.289 5.609 16.078 1 97.62 82 THR B O 1
ATOM 1650 N N . ASP B 1 83 ? -3.555 5.934 17.5 1 96.5 83 ASP B N 1
ATOM 1651 C CA . ASP B 1 83 ? -4.355 5.715 18.703 1 96.5 83 ASP B CA 1
ATOM 1652 C C . ASP B 1 83 ? -5.035 7.008 19.156 1 96.5 83 ASP B C 1
ATOM 1654 O O . ASP B 1 83 ? -5.945 6.98 19.969 1 96.5 83 ASP B O 1
ATOM 1658 N N . ASP B 1 84 ? -4.57 8.117 18.609 1 97.25 84 ASP B N 1
ATOM 1659 C CA . ASP B 1 84 ? -5.086 9.414 19.031 1 97.25 84 ASP B CA 1
ATOM 1660 C C . ASP B 1 84 ? -4.977 10.438 17.906 1 97.25 84 ASP B C 1
ATOM 1662 O O . ASP B 1 84 ? -4.031 11.227 17.875 1 97.25 84 ASP B O 1
ATOM 1666 N N . VAL B 1 85 ? -6.031 10.469 17.109 1 98.25 85 VAL B N 1
ATOM 1667 C CA . VAL B 1 85 ? -5.992 11.281 15.898 1 98.25 85 VAL B CA 1
ATOM 1668 C C . VAL B 1 85 ? -6.008 12.766 16.266 1 98.25 85 VAL B C 1
ATOM 1670 O O . VAL B 1 85 ? -5.383 13.586 15.594 1 98.25 85 VAL B O 1
ATOM 1673 N N . LYS B 1 86 ? -6.656 13.172 17.312 1 97.94 86 LYS B N 1
ATOM 1674 C CA . LYS B 1 86 ? -6.699 14.562 17.75 1 97.94 86 LYS B CA 1
ATOM 1675 C C . LYS B 1 86 ? -5.32 15.055 18.172 1 97.94 86 LYS B C 1
ATOM 1677 O O . LYS B 1 86 ? -4.895 16.141 17.781 1 97.94 86 LYS B O 1
ATOM 1682 N N . ALA B 1 87 ? -4.629 14.242 18.938 1 98.06 87 ALA B N 1
ATOM 1683 C CA . ALA B 1 87 ? -3.277 14.602 19.359 1 98.06 87 ALA B CA 1
ATOM 1684 C C . ALA B 1 87 ? -2.33 14.695 18.172 1 98.06 87 ALA B C 1
ATOM 1686 O O . ALA B 1 87 ? -1.508 15.609 18.094 1 98.06 87 ALA B O 1
ATOM 1687 N N . ASP B 1 88 ? -2.404 13.75 17.25 1 98.25 88 ASP B N 1
ATOM 1688 C CA . ASP B 1 88 ? -1.564 13.789 16.047 1 98.25 88 ASP B CA 1
ATOM 1689 C C . ASP B 1 88 ? -1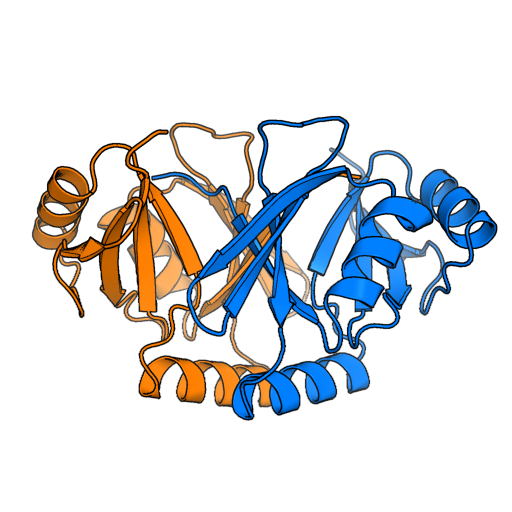.87 15.016 15.195 1 98.25 88 ASP B C 1
ATOM 1691 O O . ASP B 1 88 ? -0.96 15.633 14.641 1 98.25 88 ASP B O 1
ATOM 1695 N N . HIS B 1 89 ? -3.168 15.312 15.078 1 98.56 89 HIS B N 1
ATOM 1696 C CA . HIS B 1 89 ? -3.584 16.5 14.336 1 98.56 89 HIS B CA 1
ATOM 1697 C C . HIS B 1 89 ? -2.92 17.75 14.883 1 98.56 89 HIS B C 1
ATOM 1699 O O . HIS B 1 89 ? -2.35 18.531 14.125 1 98.56 89 HIS B O 1
ATOM 1705 N N . GLU B 1 90 ? -2.945 17.922 16.188 1 98.31 90 GLU B N 1
ATOM 1706 C CA . GLU B 1 90 ? -2.346 19.078 16.828 1 98.31 90 GLU B CA 1
ATOM 1707 C C . GLU B 1 90 ? -0.831 19.094 16.641 1 98.31 90 GLU B C 1
ATOM 1709 O O . GLU B 1 90 ? -0.254 20.141 16.297 1 98.31 90 GLU B O 1
ATOM 1714 N N . ARG B 1 91 ? -0.229 18 16.844 1 98.19 91 ARG B N 1
ATOM 1715 C CA . ARG B 1 91 ? 1.218 17.875 16.703 1 98.19 91 ARG B CA 1
ATOM 1716 C C . ARG B 1 91 ? 1.645 18.188 15.266 1 98.19 91 ARG B C 1
ATOM 1718 O O . ARG B 1 91 ? 2.613 18.922 15.047 1 98.19 91 ARG B O 1
ATOM 1725 N N . ILE B 1 92 ? 0.963 17.578 14.305 1 98.56 92 ILE B N 1
ATOM 1726 C CA . ILE B 1 92 ? 1.296 17.734 12.891 1 98.56 92 ILE B CA 1
ATOM 1727 C C . ILE B 1 92 ? 1.092 19.188 12.477 1 98.56 92 ILE B C 1
ATOM 1729 O O . ILE B 1 92 ? 1.92 19.766 11.766 1 98.56 92 ILE B O 1
ATOM 1733 N N . LYS B 1 93 ? 0.035 19.812 12.914 1 98.12 93 LYS B N 1
ATOM 1734 C CA . LYS B 1 93 ? -0.204 21.234 12.625 1 98.12 93 LYS B CA 1
ATOM 1735 C C . LYS B 1 93 ? 0.909 22.109 13.195 1 98.12 93 LYS B C 1
ATOM 1737 O O . LYS B 1 93 ? 1.38 23.031 12.531 1 98.12 93 LYS B O 1
ATOM 1742 N N . ALA B 1 94 ? 1.304 21.797 14.367 1 98.12 94 ALA B N 1
ATOM 1743 C CA . ALA B 1 94 ? 2.365 22.562 15.023 1 98.12 94 ALA B CA 1
ATOM 1744 C C . ALA B 1 94 ? 3.684 22.422 14.273 1 98.12 94 ALA B C 1
ATOM 1746 O O . ALA B 1 94 ? 4.516 23.344 14.297 1 98.12 94 ALA B O 1
ATOM 1747 N N . ASN B 1 95 ? 3.834 21.344 13.523 1 97.88 95 ASN B N 1
ATOM 1748 C CA . ASN B 1 95 ? 5.047 21.078 12.766 1 97.88 95 ASN B CA 1
ATOM 1749 C C . ASN B 1 95 ? 4.91 21.547 11.312 1 97.88 95 ASN B C 1
ATOM 1751 O O . ASN B 1 95 ? 5.738 21.203 10.469 1 97.88 95 ASN B O 1
ATOM 1755 N N . GLY B 1 96 ? 3.846 22.188 11.016 1 97.38 96 GLY B N 1
ATOM 1756 C CA . GLY B 1 96 ? 3.725 22.828 9.711 1 97.38 96 GLY B CA 1
ATOM 1757 C C . GLY B 1 96 ? 2.838 22.047 8.75 1 97.38 96 GLY B C 1
ATOM 1758 O O . GLY B 1 96 ? 2.68 22.438 7.594 1 97.38 96 GLY B O 1
ATOM 1759 N N . GLY B 1 97 ? 2.234 20.969 9.227 1 98.06 97 GLY B N 1
ATOM 1760 C CA . GLY B 1 97 ? 1.32 20.219 8.383 1 98.06 97 GLY B CA 1
ATOM 1761 C C . GLY B 1 97 ? 0.001 20.922 8.148 1 98.06 97 GLY B C 1
ATOM 1762 O O . GLY B 1 97 ? -0.449 21.703 8.992 1 98.06 97 GLY B O 1
ATOM 1763 N N . THR B 1 98 ? -0.604 20.703 6.973 1 98.19 98 THR B N 1
ATOM 1764 C CA . THR B 1 98 ? -1.901 21.266 6.617 1 98.19 98 THR B CA 1
ATOM 1765 C C . THR B 1 98 ? -2.926 20.156 6.391 1 98.19 98 THR B C 1
ATOM 1767 O O . THR B 1 98 ? -2.625 19.141 5.75 1 98.19 98 THR B O 1
ATOM 1770 N N . PHE B 1 99 ? -4.105 20.406 6.887 1 98.44 99 PHE B N 1
ATOM 1771 C CA . PHE B 1 99 ? -5.152 19.391 6.797 1 98.44 99 PHE B CA 1
ATOM 1772 C C . PHE B 1 99 ? -6.246 19.828 5.832 1 98.44 99 PHE B C 1
ATOM 1774 O O . PHE B 1 99 ? -6.676 20.984 5.852 1 98.44 99 PHE B O 1
ATOM 1781 N N . ALA B 1 100 ? -6.621 18.891 5.02 1 98.06 100 ALA B N 1
ATOM 1782 C CA . ALA B 1 100 ? -7.777 19.078 4.145 1 98.06 100 ALA B CA 1
ATOM 1783 C C . ALA B 1 100 ? -9.078 18.797 4.891 1 98.06 100 ALA B C 1
ATOM 1785 O O . ALA B 1 100 ? -10.148 19.266 4.492 1 98.06 100 ALA B O 1
ATOM 1786 N N . MET B 1 101 ? -9.008 18.016 5.926 1 98.31 101 MET B N 1
ATOM 1787 C CA . MET B 1 101 ? -10.133 17.641 6.773 1 98.31 101 MET B CA 1
ATOM 1788 C C . MET B 1 101 ? -9.688 17.469 8.227 1 98.31 101 MET B C 1
ATOM 1790 O O . MET B 1 101 ? -8.797 16.656 8.508 1 98.31 101 MET B O 1
ATOM 1794 N N . ALA B 1 102 ? -10.289 18.188 9.094 1 98.31 102 ALA B N 1
ATOM 1795 C CA . ALA B 1 102 ? -9.992 18.047 10.523 1 98.31 102 ALA B CA 1
ATOM 1796 C C . ALA B 1 102 ? -10.547 16.734 11.07 1 98.31 102 ALA B C 1
ATOM 1798 O O . ALA B 1 102 ? -11.352 16.078 10.406 1 98.31 102 ALA B O 1
ATOM 1799 N N . PRO B 1 103 ? -10.07 16.359 12.25 1 98.56 103 PRO B N 1
ATOM 1800 C CA . PRO B 1 103 ? -10.617 15.125 12.812 1 98.56 103 PRO B CA 1
ATOM 1801 C C . PRO B 1 103 ? -12.141 15.109 12.82 1 98.56 103 PRO B C 1
ATOM 1803 O O . PRO B 1 103 ? -12.766 16.016 13.383 1 98.56 103 PRO B O 1
ATOM 1806 N N . THR B 1 104 ? -12.648 14.117 12.195 1 98.38 104 THR B N 1
ATOM 1807 C CA . THR B 1 104 ? -14.086 13.977 11.992 1 98.38 104 THR B CA 1
ATOM 1808 C C . THR B 1 104 ? -14.555 12.562 12.328 1 98.38 104 THR B C 1
ATOM 1810 O O . THR B 1 104 ? -13.953 11.586 11.875 1 98.38 104 THR B O 1
ATOM 1813 N N . ALA B 1 105 ? -15.594 12.492 13.125 1 96.81 105 ALA B N 1
ATOM 1814 C CA . ALA B 1 105 ? -16.156 11.188 13.461 1 96.81 105 ALA B CA 1
ATOM 1815 C C . ALA B 1 105 ? -16.891 10.578 12.281 1 96.81 105 ALA B C 1
ATOM 1817 O O . ALA B 1 105 ? -17.719 11.25 11.648 1 96.81 105 ALA B O 1
ATOM 1818 N N . VAL B 1 106 ? -16.531 9.375 11.977 1 93.19 106 VAL B N 1
ATOM 1819 C CA . VAL B 1 106 ? -17.266 8.586 10.992 1 93.19 106 VAL B CA 1
ATOM 1820 C C . VAL B 1 106 ? -17.656 7.238 11.602 1 93.19 106 VAL B C 1
ATOM 1822 O O . VAL B 1 106 ? -17.375 6.969 12.773 1 93.19 106 VAL B O 1
ATOM 1825 N N . THR B 1 107 ? -18.422 6.504 10.812 1 88.19 107 THR B N 1
ATOM 1826 C CA . THR B 1 107 ? -18.828 5.195 11.312 1 88.19 107 THR B CA 1
ATOM 1827 C C . THR B 1 107 ? -17.609 4.332 11.625 1 88.19 107 THR B C 1
ATOM 1829 O O . THR B 1 107 ? -16.828 4.016 10.734 1 88.19 107 THR B O 1
ATOM 1832 N N . GLY B 1 108 ? -17.328 3.996 12.859 1 90.62 108 GLY B N 1
ATOM 1833 C CA . GLY B 1 108 ? -16.312 3.045 13.289 1 90.62 108 GLY B CA 1
ATOM 1834 C C . GLY B 1 108 ? -14.945 3.664 13.453 1 90.62 108 GLY B C 1
ATOM 1835 O O . GLY B 1 108 ? -13.977 2.967 13.766 1 90.62 108 GLY B O 1
ATOM 1836 N N . ALA B 1 109 ? -14.867 5.059 13.242 1 95.62 109 ALA B N 1
ATOM 1837 C CA . ALA B 1 109 ? -13.539 5.652 13.344 1 95.62 109 ALA B CA 1
ATOM 1838 C C . ALA B 1 109 ? -13.625 7.172 13.461 1 95.62 109 ALA B C 1
ATOM 1840 O O . ALA B 1 109 ? -14.695 7.754 13.289 1 95.62 109 ALA B O 1
ATOM 1841 N N . THR B 1 110 ? -12.633 7.801 13.844 1 98.19 110 THR B N 1
ATOM 1842 C CA . THR B 1 110 ? -12.352 9.219 13.633 1 98.19 110 THR B CA 1
ATOM 1843 C C . THR B 1 110 ? -11.219 9.398 12.633 1 98.19 110 THR B C 1
ATOM 1845 O O . THR B 1 110 ? -10.156 8.781 12.766 1 98.19 110 THR B O 1
ATOM 1848 N N . ILE B 1 111 ? -11.484 10.219 11.594 1 98.31 111 ILE B N 1
ATOM 1849 C CA . ILE B 1 111 ? -10.469 10.32 10.547 1 98.31 111 ILE B CA 1
ATOM 1850 C C . ILE B 1 111 ? -10.109 11.789 10.328 1 98.31 111 ILE B C 1
ATOM 1852 O O . ILE B 1 111 ? -10.891 12.688 10.664 1 98.31 111 ILE B O 1
ATOM 1856 N N . ALA B 1 112 ? -8.961 12.07 9.805 1 98.69 112 ALA B N 1
ATOM 1857 C CA . ALA B 1 112 ? -8.469 13.344 9.297 1 98.69 112 ALA B CA 1
ATOM 1858 C C . ALA B 1 112 ? -7.707 13.156 7.984 1 98.69 112 ALA B C 1
ATOM 1860 O O . ALA B 1 112 ? -7.246 12.047 7.684 1 98.69 112 ALA B O 1
ATOM 1861 N N . GLN B 1 113 ? -7.699 14.164 7.184 1 98.75 113 GLN B N 1
ATOM 1862 C CA . GLN B 1 113 ? -6.953 14.07 5.938 1 98.75 113 GLN B CA 1
ATOM 1863 C C . GLN B 1 113 ? -5.891 15.164 5.848 1 98.75 113 GLN B C 1
ATOM 1865 O O . GLN B 1 113 ? -6.203 16.344 5.953 1 98.75 113 GLN B O 1
ATOM 1870 N N . LEU B 1 114 ? -4.77 14.695 5.621 1 98.62 114 LEU B N 1
ATOM 1871 C CA . LEU B 1 114 ? -3.568 15.523 5.59 1 98.62 114 LEU B CA 1
ATOM 1872 C C . LEU B 1 114 ? -3.047 15.672 4.164 1 98.62 114 LEU B C 1
ATOM 1874 O O . LEU B 1 114 ? -3.033 14.703 3.4 1 98.62 114 LEU B O 1
ATOM 1878 N N . ASN B 1 115 ? -2.648 16.891 3.814 1 98.38 115 ASN B N 1
ATOM 1879 C CA . ASN B 1 115 ? -1.918 17.125 2.574 1 98.38 115 ASN B CA 1
ATOM 1880 C C . ASN B 1 115 ? -0.417 16.922 2.76 1 98.38 115 ASN B C 1
ATOM 1882 O O . ASN B 1 115 ? 0.229 17.672 3.496 1 98.38 115 ASN B O 1
ATOM 1886 N N . ASP B 1 116 ? 0.178 15.945 2.07 1 98.25 116 ASP B N 1
ATOM 1887 C CA . ASP B 1 116 ? 1.574 15.625 2.35 1 98.25 116 ASP B CA 1
ATOM 1888 C C . ASP B 1 116 ? 2.516 16.547 1.57 1 98.25 116 ASP B C 1
ATOM 1890 O O . ASP B 1 116 ? 3.732 16.359 1.597 1 98.25 116 ASP B O 1
ATOM 1894 N N . THR B 1 117 ? 1.958 17.469 0.743 1 96.56 117 THR B N 1
ATOM 1895 C CA . THR B 1 117 ? 2.67 18.484 -0.009 1 96.56 117 THR B CA 1
ATOM 1896 C C . THR B 1 117 ? 3.441 17.875 -1.172 1 96.56 117 THR B C 1
ATOM 1898 O O . THR B 1 117 ? 4.152 18.578 -1.894 1 96.56 117 THR B O 1
ATOM 1901 N N . CYS B 1 118 ? 3.322 16.625 -1.413 1 97.56 118 CYS B N 1
ATOM 1902 C CA . CYS B 1 118 ? 4.047 15.906 -2.461 1 97.56 118 CYS B CA 1
ATOM 1903 C C . CYS B 1 118 ? 3.082 15.25 -3.439 1 97.56 118 CYS B C 1
ATOM 1905 O O . CYS B 1 118 ? 3.438 14.281 -4.113 1 97.56 118 CYS B O 1
ATOM 1907 N N . GLY B 1 119 ? 1.835 15.711 -3.418 1 97.69 119 GLY B N 1
ATOM 1908 C CA . GLY B 1 119 ? 0.878 15.266 -4.418 1 97.69 119 GLY B CA 1
ATOM 1909 C C . GLY B 1 119 ? -0.208 14.367 -3.848 1 97.69 119 GLY B C 1
ATOM 1910 O O . GLY B 1 119 ? -1.042 13.844 -4.59 1 97.69 119 GLY B O 1
ATOM 1911 N N . ASN B 1 120 ? -0.205 14.18 -2.496 1 98.75 120 ASN B N 1
ATOM 1912 C CA . ASN B 1 120 ? -1.111 13.164 -1.967 1 98.75 120 ASN B CA 1
ATOM 1913 C C . ASN B 1 120 ? -1.917 13.695 -0.785 1 98.75 120 ASN B C 1
ATOM 1915 O O . ASN B 1 120 ? -1.434 14.539 -0.028 1 98.75 120 ASN B O 1
ATOM 1919 N N . LEU B 1 121 ? -3.168 13.203 -0.689 1 98.75 121 LEU B N 1
ATOM 1920 C CA . LEU B 1 121 ? -3.846 13.195 0.603 1 98.75 121 LEU B CA 1
ATOM 1921 C C . LEU B 1 121 ? -3.535 11.914 1.37 1 98.75 121 LEU B C 1
ATOM 1923 O O . LEU B 1 121 ? -3.475 10.836 0.781 1 98.75 121 LEU B O 1
ATOM 1927 N N . VAL B 1 122 ? -3.297 12.055 2.672 1 98.81 122 VAL B N 1
ATOM 1928 C CA . VAL B 1 122 ? -3.062 10.953 3.6 1 98.81 122 VAL B CA 1
ATOM 1929 C C . VAL B 1 122 ? -4.156 10.93 4.664 1 98.81 122 VAL B C 1
ATOM 1931 O O . VAL B 1 122 ? -4.398 11.938 5.336 1 98.81 122 VAL B O 1
ATOM 1934 N N . GLN B 1 123 ? -4.805 9.844 4.789 1 98.69 123 GLN B N 1
ATOM 1935 C CA . GLN B 1 123 ? -5.824 9.719 5.824 1 98.69 123 GLN B CA 1
ATOM 1936 C C . GLN B 1 123 ? -5.227 9.188 7.121 1 98.69 123 GLN B C 1
ATOM 1938 O O . GLN B 1 123 ? -4.516 8.18 7.117 1 98.69 123 GLN B O 1
ATOM 1943 N N . LEU B 1 124 ? -5.445 9.883 8.195 1 98.62 124 LEU B N 1
ATOM 1944 C CA . LEU B 1 124 ? -5.18 9.391 9.547 1 98.62 124 LEU B CA 1
ATOM 1945 C C . LEU B 1 124 ? -6.438 8.797 10.172 1 98.62 124 LEU B C 1
ATOM 1947 O O . LEU B 1 124 ? -7.477 9.461 10.234 1 98.62 124 LEU B O 1
ATOM 1951 N N . SER B 1 125 ? -6.355 7.598 10.625 1 98.19 125 SER B N 1
ATOM 1952 C CA . SER B 1 125 ? -7.539 6.902 11.125 1 98.19 125 SER B CA 1
ATOM 1953 C C . SER B 1 125 ? -7.34 6.426 12.555 1 98.19 125 SER B C 1
ATOM 1955 O O . S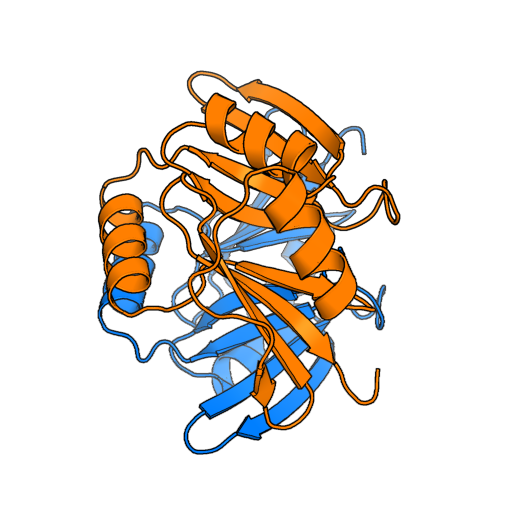ER B 1 125 ? -6.355 5.742 12.859 1 98.19 125 SER B O 1
ATOM 1957 N N . GLN B 1 126 ? -8.219 6.785 13.422 1 98.19 126 GLN B N 1
ATOM 1958 C CA . GLN B 1 126 ? -8.367 6.199 14.75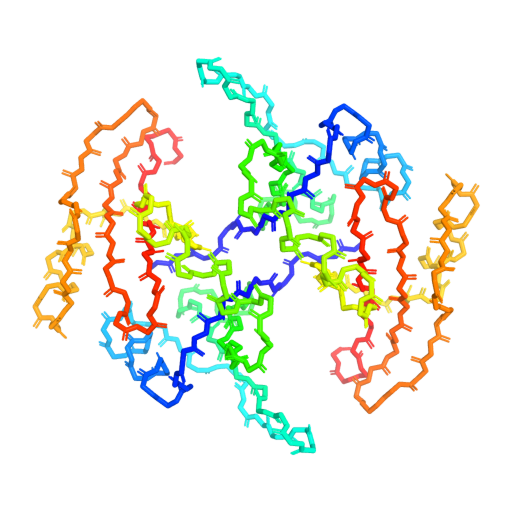 1 98.19 126 GLN B CA 1
ATOM 1959 C C . GLN B 1 126 ? -9.602 5.305 14.82 1 98.19 126 GLN B C 1
ATOM 1961 O O . GLN B 1 126 ? -10.734 5.793 14.828 1 98.19 126 GLN B O 1
ATOM 1966 N N . LEU B 1 127 ? -9.375 4.016 14.906 1 94.56 127 LEU B N 1
ATOM 1967 C CA . LEU B 1 127 ? -10.484 3.072 14.953 1 94.56 127 LEU B CA 1
ATOM 1968 C C . LEU B 1 127 ? -11.156 3.092 16.328 1 94.56 127 LEU B C 1
ATOM 1970 O O . LEU B 1 127 ? -10.484 3.25 17.344 1 94.56 127 LEU B O 1
ATOM 1974 N N . ALA B 1 128 ? -12.562 3.096 16.406 1 86.31 128 ALA B N 1
ATOM 1975 C CA . ALA B 1 128 ? -13.305 3.1 17.672 1 86.31 128 ALA B CA 1
ATOM 1976 C C . ALA B 1 128 ? -12.992 1.858 18.5 1 86.31 128 ALA B C 1
ATOM 1978 O O . ALA B 1 128 ? -12.914 1.928 19.719 1 86.31 128 ALA B O 1
ATOM 1979 N N . HIS B 1 129 ? -13.227 0.646 17.938 1 65.5 129 HIS B N 1
ATOM 1980 C CA . HIS B 1 129 ? -13.109 -0.542 18.781 1 65.5 129 HIS B CA 1
ATOM 1981 C C . HIS B 1 129 ? -11.719 -1.159 18.672 1 65.5 129 HIS B C 1
ATOM 1983 O O . HIS B 1 129 ? -11.469 -2.238 19.219 1 65.5 129 HIS B O 1
ATOM 1989 N N . TRP B 1 130 ? -10.828 -0.396 17.984 1 43.66 130 TRP B N 1
ATOM 1990 C CA . TRP B 1 130 ? -9.531 -1.024 18.219 1 43.66 130 TRP B CA 1
ATOM 1991 C C . TRP B 1 130 ? -8.844 -0.408 19.438 1 43.66 130 TRP B C 1
ATOM 1993 O O . TRP B 1 130 ? -9.047 0.77 19.734 1 43.66 130 TRP B O 1
#

Secondary structure (DSSP, 8-state):
-B--EEEEEES-HHHHHHIIIIIT--EEEEEEEETTEEEEEEE-TT-TTS-EEEEEE---HHHHHHHHHHHHTT--SEEEE-S-HHHHHHHHHHTT-EEEEEEEEETTEEEEEEE-SSS-EEEEEEES--/-B--EEEEEES-HHHHHHIIIIIT--EEEEEEEETTEEEEEEE-TT-TTS-EEEEEE---HHHHHHHHHHHHTT--SEEEE-S-HHHHHHHHHHTT-EEEEEEEEETTEEEEEEE-SSS-EEEEEEES--

Organism: Mesorhizobium plurifarium (NCBI:txid69974)

Nearest PDB structures (foldseek):
  4g6x-assembly1_A-2  TM=9.866E-01  e=1.034E-18  Catenulispora acidiphila DSM 44928
  6cky-assembly1_B  TM=8.633E-01  e=3.376E-13  Streptomyces uncialis
  5umw-assembly3_D  TM=8.509E-01  e=4.678E-12  Streptomyces sp. CB03234
  6qh4-assembly2_B  TM=4.029E-01  e=2.104E-06  Homo sapiens
  6qh4-assembly1_C  TM=4.014E-01  e=2.244E-06  Homo sapiens